Protein AF-A0AAW1QWI1-F1 (afdb_monomer)

pLDDT: mean 75.38, std 21.25, range [27.8, 97.81]

Foldseek 3Di:
DWKKKFWDPDDDPPDQDDPDDDDDHDPVRMDTADPLAAADFFDAFFIKMKIKQPQLFDKDFDWFAFPDPPRGLPFIFAQVLQCVVVVHQADDAQGFTGGPVRHGFKHWHDKLFPSAWGQPDAWFDLVNCCVVPNNVVSVPHRTPLVNVQVNLVVQVHHNDQPVVPGSDDHGTTTHQFHWDQDPVNPGIDRDGRDQGDDDPDPDSGITMIMMGGNGGTGDDDDDDDDDD

Structure (mmCIF, N/CA/C/O backbone):
data_AF-A0AAW1QWI1-F1
#
_entry.id   AF-A0AAW1QWI1-F1
#
loop_
_atom_site.group_PDB
_atom_site.id
_atom_site.type_symbol
_atom_site.label_atom_id
_atom_site.label_alt_id
_atom_site.label_comp_id
_atom_site.label_asym_id
_atom_site.label_entity_id
_atom_site.label_seq_id
_atom_site.pdbx_PDB_ins_code
_atom_site.Cartn_x
_atom_site.Cartn_y
_atom_site.Cartn_z
_atom_site.occupancy
_atom_site.B_iso_or_equiv
_atom_site.auth_seq_id
_atom_site.auth_comp_id
_atom_site.auth_asym_id
_atom_site.auth_atom_id
_atom_site.pdbx_PDB_model_num
ATOM 1 N N . MET A 1 1 ? -5.640 10.364 -17.180 1.00 42.00 1 MET A N 1
ATOM 2 C CA . MET A 1 1 ? -5.959 8.968 -16.802 1.00 42.00 1 MET A CA 1
ATOM 3 C C . MET A 1 1 ? -5.794 8.854 -15.294 1.00 42.00 1 MET A C 1
ATOM 5 O O . MET A 1 1 ? -4.959 9.587 -14.777 1.00 42.00 1 MET A O 1
ATOM 9 N N . GLY A 1 2 ? -6.574 8.035 -14.586 1.00 38.56 2 GLY A N 1
ATOM 10 C CA . GLY A 1 2 ? -6.465 7.917 -13.124 1.00 38.56 2 GLY A CA 1
ATOM 11 C C . GLY A 1 2 ? -7.299 6.788 -12.511 1.00 38.56 2 GLY A C 1
ATOM 12 O O . GLY A 1 2 ? -8.080 6.129 -13.201 1.00 38.56 2 GLY A O 1
ATOM 13 N N . ALA A 1 3 ? -7.137 6.575 -11.208 1.00 44.06 3 ALA A N 1
ATOM 14 C CA . ALA A 1 3 ? -7.985 5.691 -10.405 1.00 44.06 3 ALA A CA 1
ATOM 15 C C . ALA A 1 3 ? -9.039 6.515 -9.646 1.00 44.06 3 ALA A C 1
ATOM 17 O O . ALA A 1 3 ? -8.939 7.738 -9.563 1.00 44.06 3 ALA A O 1
ATOM 18 N N . SER A 1 4 ? -10.056 5.870 -9.080 1.00 34.78 4 SER A N 1
ATOM 19 C CA . SER A 1 4 ? -11.031 6.550 -8.222 1.00 34.78 4 SER A CA 1
ATOM 20 C C . SER A 1 4 ? -11.290 5.739 -6.958 1.00 34.78 4 SER A C 1
ATOM 22 O O . SER A 1 4 ? -11.480 4.527 -7.034 1.00 34.78 4 SER A O 1
ATOM 24 N N . MET A 1 5 ? -11.267 6.390 -5.799 1.00 38.97 5 MET A N 1
ATOM 25 C CA . MET A 1 5 ? -11.636 5.797 -4.514 1.00 38.97 5 MET A CA 1
ATOM 26 C C . MET A 1 5 ? -12.989 6.341 -4.076 1.00 38.97 5 MET A C 1
ATOM 28 O O . MET A 1 5 ? -13.263 7.518 -4.288 1.00 38.97 5 MET A O 1
ATOM 32 N N . ALA A 1 6 ? -13.818 5.525 -3.436 1.00 35.59 6 ALA A N 1
ATOM 33 C CA . ALA A 1 6 ? -15.088 5.989 -2.894 1.00 35.59 6 ALA A CA 1
ATOM 34 C C . ALA A 1 6 ? -15.423 5.338 -1.550 1.00 35.59 6 ALA A C 1
ATOM 36 O O . ALA A 1 6 ? -15.074 4.179 -1.302 1.00 35.59 6 ALA A O 1
ATOM 37 N N . PHE A 1 7 ? -16.090 6.105 -0.687 1.00 38.06 7 PHE A N 1
ATOM 38 C CA . PHE A 1 7 ? -16.312 5.766 0.718 1.00 38.06 7 PHE A CA 1
ATOM 39 C C . PHE A 1 7 ? -17.767 5.414 0.999 1.00 38.06 7 PHE A C 1
ATOM 41 O O . PHE A 1 7 ? -18.686 6.019 0.454 1.00 38.06 7 PHE A O 1
ATOM 48 N N . CYS A 1 8 ? -17.977 4.471 1.915 1.00 34.38 8 CYS A N 1
ATOM 49 C CA . CYS A 1 8 ? -19.272 4.276 2.553 1.00 34.38 8 CYS A CA 1
ATOM 50 C C . CYS A 1 8 ? -19.060 4.069 4.055 1.00 34.38 8 CYS A C 1
ATOM 52 O O . CYS A 1 8 ? -18.376 3.133 4.483 1.00 34.38 8 CYS A O 1
ATOM 54 N N . SER A 1 9 ? -19.642 4.957 4.860 1.00 36.38 9 SER A N 1
ATOM 55 C CA . SER A 1 9 ? -19.671 4.790 6.314 1.00 36.38 9 SER A CA 1
ATOM 56 C C . SER A 1 9 ? -20.848 3.897 6.712 1.00 36.38 9 SER A C 1
ATOM 58 O O . SER A 1 9 ? -21.943 4.025 6.170 1.00 36.38 9 SER A O 1
ATOM 60 N N . THR A 1 10 ? -20.616 3.021 7.692 1.00 38.22 10 THR A N 1
ATOM 61 C CA . THR A 1 10 ? -21.579 2.091 8.323 1.00 38.22 10 THR A CA 1
ATOM 62 C C . THR A 1 10 ? -21.979 0.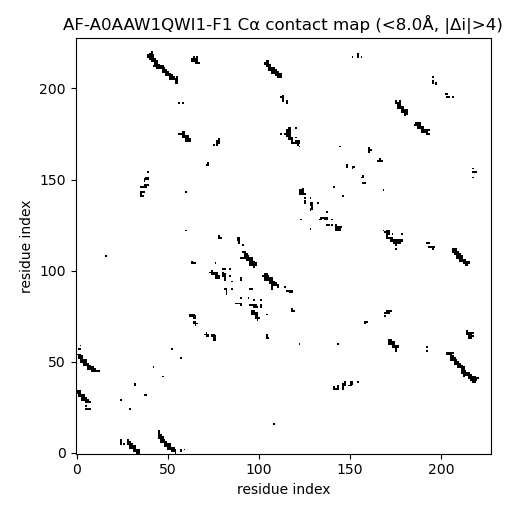817 7.552 1.00 38.22 10 THR A C 1
ATOM 64 O O . THR A 1 10 ? -22.957 0.781 6.816 1.00 38.22 10 THR A O 1
ATOM 67 N N . LEU A 1 11 ? -21.312 -0.296 7.886 1.00 36.28 11 LEU A N 1
ATOM 68 C CA . LEU A 1 11 ? -21.943 -1.617 8.042 1.00 36.28 11 LEU A CA 1
ATOM 69 C C . LEU A 1 11 ? -21.355 -2.304 9.297 1.00 36.28 11 LEU A C 1
ATOM 71 O O . LEU A 1 11 ? -20.140 -2.246 9.497 1.00 36.28 11 LEU A O 1
ATOM 75 N N . PRO A 1 12 ? -22.170 -2.924 10.174 1.00 31.06 12 PRO A N 1
ATOM 76 C CA . PRO A 1 12 ? -21.680 -3.535 11.410 1.00 31.06 12 PRO A CA 1
ATOM 77 C C . PRO A 1 12 ? -20.902 -4.837 11.158 1.00 31.06 12 PRO A C 1
ATOM 79 O O . PRO A 1 12 ? -21.289 -5.662 10.336 1.00 31.06 12 PRO A O 1
ATOM 82 N N . LEU A 1 13 ? -19.850 -5.059 11.953 1.00 38.41 13 LEU A N 1
ATOM 83 C CA . LEU A 1 13 ? -18.869 -6.160 11.859 1.00 38.41 13 LEU A CA 1
ATOM 84 C C . LEU A 1 13 ? -19.433 -7.581 12.137 1.00 38.41 13 LEU A C 1
ATOM 86 O O . LEU A 1 13 ? -18.674 -8.528 12.311 1.00 38.41 13 LEU A O 1
ATOM 90 N N . ALA A 1 14 ? -20.754 -7.736 12.265 1.00 31.14 14 ALA A N 1
ATOM 91 C CA . ALA A 1 14 ? -21.410 -8.899 12.871 1.00 31.14 14 ALA A CA 1
ATOM 92 C C . ALA A 1 14 ? -22.203 -9.765 11.871 1.00 31.14 14 ALA A C 1
ATOM 94 O O . ALA A 1 14 ? -23.267 -10.290 12.191 1.00 31.14 14 ALA A O 1
ATOM 95 N N . ALA A 1 15 ? -21.669 -9.941 10.665 1.00 32.06 15 ALA A N 1
ATOM 96 C CA . ALA A 1 15 ? -22.046 -11.015 9.753 1.00 32.06 15 ALA A CA 1
ATOM 97 C C . ALA A 1 15 ? -20.847 -11.348 8.859 1.00 32.06 15 ALA A C 1
ATOM 99 O O . ALA A 1 15 ? -20.065 -10.460 8.520 1.00 32.06 15 ALA A O 1
ATOM 100 N N . ARG A 1 16 ? -20.724 -12.608 8.415 1.00 37.00 16 ARG A N 1
ATOM 101 C CA . ARG A 1 16 ? -19.940 -12.882 7.200 1.00 37.00 16 ARG A CA 1
ATOM 102 C C . ARG A 1 16 ? -20.544 -12.017 6.086 1.00 37.00 16 ARG A C 1
ATOM 104 O O . ARG A 1 16 ? -21.766 -12.087 5.930 1.00 37.00 16 ARG A O 1
ATOM 111 N N . PRO A 1 17 ? -19.760 -11.220 5.341 1.00 39.06 17 PRO A N 1
ATOM 112 C CA . PRO A 1 17 ? -20.314 -10.426 4.257 1.00 39.06 17 PRO A CA 1
ATOM 113 C C . PRO A 1 17 ? -20.969 -11.384 3.259 1.00 39.06 17 PRO A C 1
ATOM 115 O O . PRO A 1 17 ? -20.319 -12.269 2.700 1.00 39.06 17 PRO A O 1
ATOM 118 N N . HIS A 1 18 ? -22.285 -11.255 3.087 1.00 35.75 18 HIS A N 1
ATOM 119 C CA . HIS A 1 18 ? -22.977 -11.937 2.003 1.00 35.75 18 HIS A CA 1
ATOM 120 C C . HIS A 1 18 ? -22.352 -11.476 0.684 1.00 35.75 18 HIS A C 1
ATOM 122 O O . HIS A 1 18 ? -22.098 -10.287 0.517 1.00 35.75 18 HIS A O 1
ATOM 128 N N . ALA A 1 19 ? -22.175 -12.396 -0.267 1.00 39.31 19 ALA A N 1
ATOM 129 C CA . ALA A 1 19 ? -21.707 -12.107 -1.626 1.00 39.31 19 ALA A CA 1
ATOM 130 C C . ALA A 1 19 ? -22.778 -11.377 -2.475 1.00 39.31 19 ALA A C 1
ATOM 132 O O . ALA A 1 19 ? -23.127 -11.797 -3.578 1.00 39.31 19 ALA A O 1
ATOM 133 N N . GLY A 1 20 ? -23.368 -10.318 -1.920 1.00 39.72 20 GLY A N 1
ATOM 134 C CA . GLY A 1 20 ? -24.342 -9.453 -2.565 1.00 39.72 20 GLY A CA 1
ATOM 135 C C . GLY A 1 20 ? -23.656 -8.184 -3.045 1.00 39.72 20 GLY A C 1
ATOM 136 O O . GLY A 1 20 ? -23.270 -7.368 -2.217 1.00 39.72 20 GLY A O 1
ATOM 137 N N . ARG A 1 21 ? -23.555 -8.032 -4.374 1.00 48.69 21 ARG A N 1
ATOM 138 C CA . ARG A 1 21 ? -22.975 -6.870 -5.071 1.00 48.69 21 ARG A CA 1
ATOM 139 C C . ARG A 1 21 ? -23.207 -5.554 -4.329 1.00 48.69 21 ARG A C 1
ATOM 141 O O . ARG A 1 21 ? -24.352 -5.105 -4.226 1.00 48.69 21 ARG A O 1
ATOM 148 N N . TRP A 1 22 ? -22.122 -4.889 -3.950 1.00 54.25 22 TRP A N 1
ATOM 149 C CA . TRP A 1 22 ? -22.182 -3.531 -3.420 1.00 54.25 22 TRP A CA 1
ATOM 150 C C . TRP A 1 22 ? -22.887 -2.559 -4.380 1.00 54.25 22 TRP A C 1
ATOM 152 O O . TRP A 1 22 ? -22.581 -2.499 -5.577 1.00 54.25 22 TRP A O 1
ATOM 162 N N . ALA A 1 23 ? -23.791 -1.735 -3.846 1.00 55.25 23 ALA A N 1
ATOM 163 C CA . ALA A 1 23 ? -24.290 -0.559 -4.553 1.00 55.25 23 ALA A CA 1
ATOM 164 C C . ALA A 1 23 ? -23.150 0.452 -4.790 1.00 55.25 23 ALA A C 1
ATOM 166 O O . ALA A 1 23 ? -22.248 0.587 -3.966 1.00 55.25 23 ALA A O 1
ATOM 167 N N . ALA A 1 24 ? -23.176 1.190 -5.902 1.00 53.50 24 ALA A N 1
ATOM 168 C CA . ALA A 1 24 ? -22.200 2.259 -6.099 1.00 53.50 24 ALA A CA 1
ATOM 169 C C . ALA A 1 24 ? -22.374 3.331 -4.997 1.00 53.50 24 ALA A C 1
ATOM 171 O O . ALA A 1 24 ? -23.504 3.788 -4.798 1.00 53.50 24 ALA A O 1
ATOM 172 N N . PRO A 1 25 ? -21.306 3.728 -4.278 1.00 54.59 25 PRO A N 1
ATOM 173 C CA . PRO A 1 25 ? -21.386 4.816 -3.307 1.00 54.59 25 PRO A CA 1
ATOM 174 C C . PRO A 1 25 ? -21.763 6.143 -3.992 1.00 54.59 25 PRO A C 1
ATOM 176 O O . PRO A 1 25 ? -21.555 6.292 -5.203 1.00 54.59 25 PRO A O 1
ATOM 179 N N . PRO A 1 26 ? -22.321 7.119 -3.253 1.00 55.53 26 PRO A N 1
ATOM 180 C CA . PRO A 1 26 ? -22.690 8.412 -3.815 1.00 55.53 26 PRO A CA 1
ATOM 181 C C . PRO A 1 26 ? -21.492 9.117 -4.463 1.00 55.53 26 PRO A C 1
ATOM 183 O O . PRO A 1 26 ? -20.383 9.117 -3.930 1.00 55.53 26 PRO A O 1
ATOM 186 N N . ALA A 1 27 ? -21.723 9.802 -5.586 1.00 55.59 27 ALA A N 1
ATOM 187 C CA . ALA A 1 27 ? -20.668 10.540 -6.287 1.00 55.59 27 ALA A CA 1
ATOM 188 C C . ALA A 1 27 ? -20.013 11.643 -5.424 1.00 55.59 27 ALA A C 1
ATOM 190 O O . ALA A 1 27 ? -18.871 12.015 -5.672 1.00 55.59 27 ALA A O 1
ATOM 191 N N . ALA A 1 28 ? -20.714 12.136 -4.395 1.00 54.38 28 ALA A N 1
ATOM 192 C CA . ALA A 1 28 ? -20.186 13.096 -3.423 1.00 54.38 28 ALA A CA 1
ATOM 193 C C . ALA A 1 28 ? -19.079 12.513 -2.519 1.00 54.38 28 ALA A C 1
ATOM 195 O O . ALA A 1 28 ? -18.226 13.262 -2.051 1.00 54.38 28 ALA A O 1
ATOM 196 N N . ASP A 1 29 ? -19.062 11.192 -2.322 1.00 73.19 29 ASP A N 1
ATOM 197 C CA . ASP A 1 29 ? -18.094 10.469 -1.488 1.00 73.19 29 ASP A CA 1
ATOM 198 C C . ASP A 1 29 ? -16.967 9.834 -2.329 1.00 73.19 29 ASP A C 1
ATOM 200 O O . ASP A 1 29 ? -16.299 8.897 -1.892 1.00 73.19 29 ASP A O 1
ATOM 204 N N . THR A 1 30 ? -16.774 10.315 -3.564 1.00 80.31 30 THR A N 1
ATOM 205 C CA . THR A 1 30 ? -15.833 9.768 -4.553 1.00 80.31 30 THR A CA 1
ATOM 206 C C . THR A 1 30 ? -14.673 10.735 -4.819 1.00 80.31 30 THR A C 1
ATOM 208 O O . THR A 1 30 ? -14.876 11.899 -5.156 1.00 80.31 30 THR A O 1
ATOM 211 N N . VAL A 1 31 ? -13.437 10.241 -4.713 1.00 84.44 31 VAL A N 1
ATOM 212 C CA . VAL A 1 31 ? -12.188 10.981 -4.936 1.00 84.44 31 VAL A CA 1
ATOM 213 C C . VAL A 1 31 ? -11.428 10.369 -6.110 1.00 84.44 31 VAL A C 1
ATOM 215 O O . VAL A 1 31 ? -10.955 9.235 -6.049 1.00 84.44 31 VAL A O 1
ATOM 218 N N . THR A 1 32 ? -11.264 11.138 -7.185 1.00 86.12 32 THR A N 1
ATOM 219 C CA . THR A 1 32 ? -10.418 10.755 -8.324 1.00 86.12 32 THR A CA 1
ATOM 220 C C . THR A 1 32 ? -8.951 11.041 -8.016 1.00 86.12 32 THR A C 1
ATOM 222 O O . THR A 1 32 ? -8.597 12.163 -7.662 1.00 86.12 32 THR A O 1
ATOM 225 N N . ILE A 1 33 ? -8.099 10.035 -8.196 1.00 85.31 33 ILE A N 1
ATOM 226 C CA . ILE A 1 33 ? -6.644 10.116 -8.058 1.00 85.31 33 ILE A CA 1
ATOM 227 C C . ILE A 1 33 ? -6.045 10.233 -9.469 1.00 85.31 33 ILE A C 1
ATOM 229 O O . ILE A 1 33 ? -6.183 9.293 -10.263 1.00 85.31 33 ILE A O 1
ATOM 233 N N . PRO A 1 34 ? -5.403 11.362 -9.826 1.00 83.75 34 PRO A N 1
ATOM 234 C CA . PRO A 1 34 ? -4.707 11.498 -11.101 1.00 83.75 34 PRO A CA 1
ATOM 235 C C . PRO A 1 34 ? -3.603 10.446 -11.263 1.00 83.75 34 PRO A C 1
ATOM 237 O O . PRO A 1 34 ? -2.949 10.063 -10.296 1.00 83.75 34 PRO A O 1
ATOM 240 N N . GLY A 1 35 ? -3.370 9.992 -12.494 1.00 81.81 35 GLY A N 1
ATOM 241 C CA . GLY A 1 35 ? -2.253 9.105 -12.813 1.00 81.81 35 GLY A CA 1
ATOM 242 C C . GLY A 1 35 ? -0.919 9.725 -12.393 1.00 81.81 35 GLY A C 1
ATOM 243 O O . GLY A 1 35 ? -0.725 10.932 -12.530 1.00 81.81 35 GLY A O 1
ATOM 244 N N . GLY A 1 36 ? -0.030 8.899 -11.841 1.00 82.62 36 GLY A N 1
ATOM 245 C CA . GLY A 1 36 ? 1.238 9.357 -11.272 1.00 82.62 36 GLY A CA 1
ATOM 246 C C . GLY A 1 36 ? 1.119 10.059 -9.914 1.00 82.62 36 GLY A C 1
ATOM 247 O O . GLY A 1 36 ? 2.136 10.533 -9.425 1.00 82.62 36 GLY A O 1
ATOM 248 N N . LYS A 1 37 ? -0.066 10.125 -9.283 1.00 88.31 37 LYS A N 1
ATOM 249 C CA . LYS A 1 37 ? -0.270 10.736 -7.954 1.00 88.31 37 LYS A CA 1
ATOM 250 C C . LYS A 1 37 ? -0.827 9.742 -6.932 1.00 88.31 37 LYS A C 1
ATOM 252 O O . LYS A 1 37 ? -1.441 8.741 -7.292 1.00 88.31 37 LYS A O 1
ATOM 257 N N . GLY A 1 38 ? -0.608 10.031 -5.649 1.00 87.81 38 GLY A N 1
ATOM 258 C CA . GLY A 1 38 ? -1.151 9.274 -4.516 1.00 87.81 38 GLY A CA 1
ATOM 259 C C . GLY A 1 38 ? -2.319 9.982 -3.829 1.00 87.81 38 GLY A C 1
ATOM 260 O O . GLY A 1 38 ? -2.535 11.179 -4.017 1.00 87.81 38 GLY A O 1
ATOM 261 N N . LYS A 1 39 ? -3.062 9.246 -2.997 1.00 90.50 39 LYS A N 1
ATOM 262 C CA . LYS A 1 39 ? -4.003 9.818 -2.025 1.00 90.50 39 LYS A CA 1
ATOM 263 C C . LYS A 1 39 ? -4.117 8.911 -0.805 1.00 90.50 39 LYS A C 1
ATOM 265 O O . LYS A 1 39 ? -4.084 7.692 -0.937 1.00 90.50 39 LYS A O 1
ATOM 270 N N . ALA A 1 40 ? -4.281 9.509 0.369 1.00 89.25 40 ALA A N 1
ATOM 271 C CA . ALA A 1 40 ? -4.441 8.809 1.636 1.00 89.25 40 ALA A CA 1
ATOM 272 C C . ALA A 1 40 ? -5.721 9.289 2.336 1.00 89.25 40 ALA A C 1
ATOM 274 O O . ALA A 1 40 ? -6.113 10.449 2.189 1.00 89.25 40 ALA A O 1
ATOM 275 N N . VAL A 1 41 ? -6.423 8.375 3.018 1.00 85.94 41 VAL A N 1
ATOM 276 C CA . VAL A 1 41 ? -7.852 8.543 3.349 1.00 85.94 41 VAL A CA 1
ATOM 277 C C . VAL A 1 41 ? -8.225 7.994 4.737 1.00 85.94 41 VAL A C 1
ATOM 279 O O . VAL A 1 41 ? -7.687 6.976 5.162 1.00 85.94 41 VAL A O 1
ATOM 282 N N . ARG A 1 42 ? -9.063 8.693 5.531 1.00 81.31 42 ARG A N 1
ATOM 283 C CA . ARG A 1 42 ? -9.367 8.277 6.927 1.00 81.31 42 ARG A CA 1
ATOM 284 C C . ARG A 1 42 ? -10.484 7.266 6.905 1.00 81.31 42 ARG A C 1
ATOM 286 O O . ARG A 1 42 ? -11.535 7.497 6.323 1.00 81.31 42 ARG A O 1
ATOM 293 N N . MET A 1 43 ? -10.230 6.178 7.604 1.00 81.81 43 MET A N 1
ATOM 294 C CA . MET A 1 43 ? -11.199 5.152 7.899 1.00 81.81 43 MET A CA 1
ATOM 295 C C . MET A 1 43 ? -11.269 5.035 9.420 1.00 81.81 43 MET A C 1
ATOM 297 O O . MET A 1 43 ? -10.360 5.450 10.146 1.00 81.81 43 MET A O 1
ATOM 301 N N . LYS A 1 44 ? -12.387 4.525 9.905 1.00 82.44 44 LYS A N 1
ATOM 302 C CA . LYS A 1 44 ? -12.549 3.967 11.239 1.00 82.44 44 LYS A CA 1
ATOM 303 C C . LYS A 1 44 ? -12.760 2.468 11.092 1.00 82.44 44 LYS A C 1
ATOM 305 O O . LYS A 1 44 ? -13.099 1.976 10.019 1.00 82.44 44 LYS A O 1
ATOM 310 N N . LYS A 1 45 ? -12.626 1.732 12.190 1.00 82.38 45 LYS A N 1
ATOM 311 C CA . LYS A 1 45 ? -13.047 0.330 12.246 1.00 82.38 45 LYS A CA 1
ATOM 312 C C . LYS A 1 45 ? -14.496 0.179 11.765 1.00 82.38 45 LYS A C 1
ATOM 314 O O . LYS A 1 45 ? -15.391 0.822 12.308 1.00 82.38 45 LYS A O 1
ATOM 319 N N . GLY A 1 46 ? -14.708 -0.668 10.761 1.0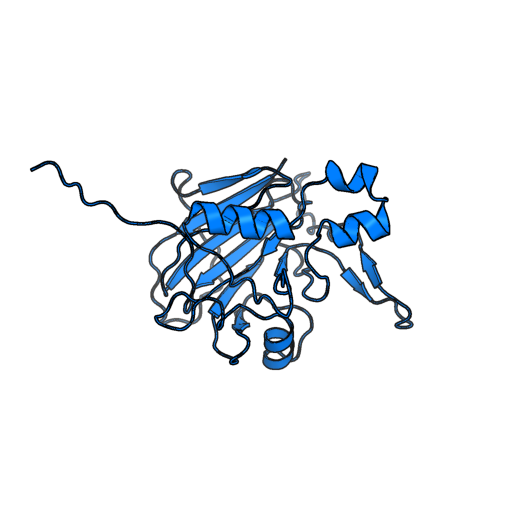0 81.88 46 GLY A N 1
ATOM 320 C CA . GLY A 1 46 ? -15.998 -0.888 10.104 1.00 81.88 46 GLY A CA 1
ATOM 321 C C . GLY A 1 46 ? -16.280 0.009 8.890 1.00 81.88 46 GLY A C 1
ATOM 322 O O . GLY A 1 46 ? -17.170 -0.333 8.111 1.00 81.88 46 GLY A O 1
ATOM 323 N N . ASP A 1 47 ? -15.527 1.097 8.677 1.00 85.69 47 ASP A N 1
ATOM 324 C CA . ASP A 1 47 ? -15.626 1.890 7.444 1.00 85.69 47 ASP A CA 1
ATOM 325 C C . ASP A 1 47 ? -15.091 1.105 6.247 1.00 85.69 47 ASP A C 1
ATOM 327 O O . ASP A 1 47 ? -14.271 0.189 6.374 1.00 85.69 47 ASP A O 1
ATOM 331 N N . THR A 1 48 ? -15.557 1.490 5.064 1.00 87.12 48 THR A N 1
ATOM 332 C CA . THR A 1 48 ? -15.337 0.742 3.829 1.00 87.12 48 THR A CA 1
ATOM 333 C C . THR A 1 48 ? -14.824 1.644 2.716 1.00 87.12 48 THR A C 1
ATOM 335 O O . THR A 1 48 ? -15.175 2.826 2.645 1.00 87.12 48 THR A O 1
ATOM 338 N N . ILE A 1 49 ? -13.964 1.085 1.867 1.00 87.75 49 ILE A N 1
ATOM 339 C CA . ILE A 1 49 ? -13.372 1.769 0.721 1.00 87.75 49 ILE A CA 1
ATOM 340 C C . ILE A 1 49 ? -13.471 0.888 -0.520 1.00 87.75 49 ILE A C 1
ATOM 342 O O . ILE A 1 49 ? -13.059 -0.272 -0.519 1.00 87.75 49 ILE A O 1
ATOM 346 N N . LYS A 1 50 ? -13.988 1.473 -1.597 1.00 88.50 50 LYS A N 1
ATOM 347 C CA . LYS A 1 50 ? -13.961 0.909 -2.944 1.00 88.50 50 LYS A CA 1
ATOM 348 C C . LYS A 1 50 ? -12.867 1.602 -3.747 1.00 88.50 50 LYS A C 1
ATOM 350 O O . LYS A 1 50 ? -12.860 2.829 -3.819 1.00 88.50 50 LYS A O 1
ATOM 355 N N . ILE A 1 51 ? -11.994 0.841 -4.400 1.00 88.56 51 ILE A N 1
ATOM 356 C CA . ILE A 1 51 ? -11.002 1.347 -5.357 1.00 88.56 51 ILE A CA 1
ATOM 357 C C . ILE A 1 51 ? -11.416 0.876 -6.753 1.00 88.56 51 ILE A C 1
ATOM 359 O O . ILE A 1 51 ? -11.514 -0.320 -7.012 1.00 88.56 51 ILE A O 1
ATOM 363 N N . THR A 1 52 ? -11.678 1.836 -7.636 1.00 85.81 52 THR A N 1
ATOM 364 C CA . THR A 1 52 ? -12.253 1.674 -8.979 1.00 85.81 52 THR A CA 1
ATOM 365 C C . THR A 1 52 ? -11.192 1.986 -10.035 1.00 85.81 52 THR A C 1
ATOM 367 O O . THR A 1 52 ? -10.717 3.122 -10.153 1.00 85.81 52 THR A O 1
ATOM 370 N N . ASN A 1 53 ? -10.834 0.996 -10.851 1.00 81.69 53 ASN A N 1
ATOM 371 C CA . ASN A 1 53 ? -9.919 1.148 -11.981 1.00 81.69 53 ASN A CA 1
ATOM 372 C C . ASN A 1 53 ? -10.665 1.706 -13.201 1.00 81.69 53 ASN A C 1
ATOM 374 O O . ASN A 1 53 ? -11.113 0.952 -14.065 1.00 81.69 53 ASN A O 1
ATOM 378 N N . THR A 1 54 ? -10.811 3.033 -13.266 1.00 74.31 54 THR A N 1
ATOM 379 C CA . THR A 1 54 ? -11.704 3.714 -14.230 1.00 74.31 54 THR A CA 1
ATOM 380 C C . THR A 1 54 ? -11.394 3.444 -15.711 1.00 74.31 54 THR A C 1
ATOM 382 O O . THR A 1 54 ? -12.285 3.557 -16.549 1.00 74.31 54 THR A O 1
ATOM 385 N N . HIS A 1 55 ? -10.154 3.061 -16.041 1.00 72.69 55 HIS A N 1
ATOM 386 C CA . HIS A 1 55 ? -9.711 2.752 -17.409 1.00 72.69 55 HIS A CA 1
ATOM 387 C C . HIS A 1 55 ? -9.338 1.267 -17.621 1.00 72.69 55 HIS A C 1
ATOM 389 O O . HIS A 1 55 ? -8.992 0.860 -18.732 1.00 72.69 55 HIS A O 1
ATOM 395 N N . GLY A 1 56 ? -9.391 0.443 -16.569 1.00 70.25 56 GLY A N 1
ATOM 396 C CA . GLY A 1 56 ? -9.156 -1.005 -16.616 1.00 70.25 56 GLY A CA 1
ATOM 397 C C . GLY A 1 56 ? -7.700 -1.468 -16.794 1.00 70.25 56 GLY A C 1
ATOM 398 O O . GLY A 1 56 ? -7.474 -2.679 -16.870 1.00 70.25 56 GLY A O 1
ATOM 399 N N . THR A 1 57 ? -6.724 -0.554 -16.862 1.00 75.94 57 THR A N 1
ATOM 400 C CA . THR A 1 57 ? -5.284 -0.854 -17.046 1.00 75.94 57 THR A CA 1
ATOM 401 C C . THR A 1 57 ? -4.359 -0.204 -16.021 1.00 75.94 57 THR A C 1
ATOM 403 O O . THR A 1 57 ? -3.158 -0.446 -16.070 1.00 75.94 57 THR A O 1
ATOM 406 N N . GLN A 1 58 ? -4.871 0.634 -15.117 1.00 80.19 58 GLN A N 1
ATOM 407 C CA . GLN A 1 58 ? -4.038 1.257 -14.088 1.00 80.19 58 GLN A CA 1
ATOM 408 C C . GLN A 1 58 ? -3.644 0.207 -13.040 1.00 80.19 58 GLN A C 1
ATOM 410 O O . GLN A 1 58 ? -4.503 -0.564 -12.619 1.00 80.19 58 GLN A O 1
ATOM 415 N N . VAL A 1 59 ? -2.386 0.194 -12.602 1.00 85.75 59 VAL A N 1
ATOM 416 C CA . VAL A 1 59 ? -1.967 -0.509 -11.375 1.00 85.75 59 VAL A CA 1
ATOM 417 C C . VAL A 1 59 ? -1.987 0.469 -10.203 1.00 85.75 59 VAL A C 1
ATOM 419 O O . VAL A 1 59 ? -1.778 1.668 -10.413 1.00 85.75 59 VAL A O 1
ATOM 422 N N . VAL A 1 60 ? -2.289 -0.004 -8.994 1.00 90.06 60 VAL A N 1
ATOM 423 C CA . VAL A 1 60 ? -2.348 0.845 -7.792 1.00 90.06 60 VAL A CA 1
ATOM 424 C C . VAL A 1 60 ? -1.647 0.160 -6.627 1.00 90.06 60 VAL A C 1
ATOM 426 O O . VAL A 1 60 ? -2.147 -0.828 -6.096 1.00 90.06 60 VAL A O 1
ATOM 429 N N . ASP A 1 61 ? -0.530 0.731 -6.196 1.00 93.94 61 ASP A N 1
ATOM 430 C CA . ASP A 1 61 ? 0.121 0.411 -4.932 1.00 93.94 61 ASP A CA 1
ATOM 431 C C . ASP A 1 61 ? -0.806 0.814 -3.768 1.00 93.94 61 ASP A C 1
ATOM 433 O O . ASP A 1 61 ? -1.187 1.981 -3.623 1.00 93.94 61 ASP A O 1
ATOM 437 N N . PHE A 1 62 ? -1.203 -0.154 -2.942 1.00 95.62 62 PHE A N 1
ATOM 438 C CA . PHE A 1 62 ? -2.108 0.052 -1.812 1.00 95.62 62 PHE A CA 1
ATOM 439 C C . PHE A 1 62 ? -1.428 -0.247 -0.472 1.00 95.62 62 PHE A C 1
ATOM 441 O O . PHE A 1 62 ? -0.735 -1.253 -0.314 1.00 95.62 62 PHE A O 1
ATOM 448 N N . TRP A 1 63 ? -1.689 0.607 0.521 1.00 95.25 63 TRP A N 1
ATOM 449 C CA . TRP A 1 63 ? -1.193 0.482 1.892 1.00 95.25 63 TRP A CA 1
ATOM 450 C C . TRP A 1 63 ? -2.296 0.758 2.913 1.00 95.25 63 TRP A C 1
ATOM 452 O O . TRP A 1 63 ? -3.196 1.563 2.672 1.00 95.25 63 TRP A O 1
ATOM 462 N N . ALA A 1 64 ? -2.164 0.158 4.095 1.00 94.06 64 ALA A N 1
ATOM 463 C CA . ALA A 1 64 ? -2.935 0.521 5.278 1.00 94.06 64 ALA A CA 1
ATOM 464 C C . ALA A 1 64 ? -2.010 0.640 6.499 1.00 94.06 64 ALA A C 1
ATOM 466 O O . ALA A 1 64 ? -1.048 -0.117 6.646 1.00 94.06 64 ALA A O 1
ATOM 467 N N . PHE A 1 65 ? -2.325 1.593 7.374 1.00 91.31 65 PHE A N 1
ATOM 468 C CA . PHE A 1 65 ? -1.570 1.924 8.582 1.00 91.31 65 PHE A CA 1
ATOM 469 C C . PHE A 1 65 ? -2.547 2.021 9.755 1.00 91.31 65 PHE A C 1
ATOM 471 O O . PHE A 1 65 ? -3.604 2.650 9.616 1.00 91.31 65 PHE A O 1
ATOM 478 N N . SER A 1 66 ? -2.205 1.426 10.899 1.00 89.06 66 SER A N 1
ATOM 479 C CA . SER A 1 66 ? -2.929 1.703 12.140 1.00 89.06 66 SER A CA 1
ATOM 480 C C . SER A 1 66 ? -2.597 3.111 12.638 1.00 89.06 66 SER A C 1
ATOM 482 O O . SER A 1 66 ? -1.474 3.600 12.489 1.00 89.06 66 SER A O 1
ATOM 484 N N . THR A 1 67 ? -3.579 3.754 13.266 1.00 82.69 67 THR A N 1
ATOM 485 C CA . THR A 1 67 ? -3.374 4.973 14.066 1.00 82.69 67 THR A CA 1
ATOM 486 C C . THR A 1 67 ? -3.958 4.818 15.465 1.00 82.69 67 THR A C 1
ATOM 488 O O . THR A 1 67 ? -4.348 5.814 16.080 1.00 82.69 67 THR A O 1
ATOM 491 N N . GLU A 1 68 ? -4.097 3.585 15.955 1.00 85.00 68 GLU A N 1
ATOM 492 C CA . GLU A 1 68 ? -4.330 3.389 17.382 1.00 85.00 68 GLU A CA 1
ATOM 493 C C . GLU A 1 68 ? -3.122 3.936 18.167 1.00 85.00 68 GLU A C 1
ATOM 495 O O . GLU A 1 68 ? -2.016 4.102 17.634 1.00 85.00 68 GLU A O 1
ATOM 500 N N . GLU A 1 69 ? -3.351 4.330 19.417 1.00 81.56 69 GLU A N 1
ATOM 501 C CA . GLU A 1 69 ? -2.350 5.048 20.205 1.00 81.56 69 GLU A CA 1
ATOM 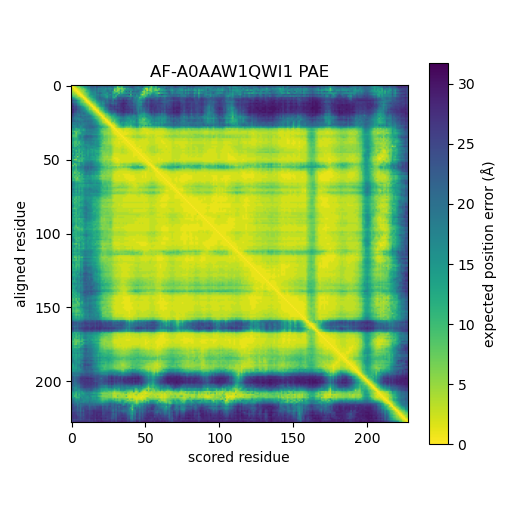502 C C . GLU A 1 69 ? -1.087 4.191 20.396 1.00 81.56 69 GLU A C 1
ATOM 504 O O . GLU A 1 69 ? -1.148 3.051 20.849 1.00 81.56 69 GLU A O 1
ATOM 509 N N . GLY A 1 70 ? 0.072 4.732 20.007 1.00 84.06 70 GLY A N 1
ATOM 510 C CA . GLY A 1 70 ? 1.349 4.011 20.034 1.00 84.06 70 GLY A CA 1
ATOM 511 C C . GLY A 1 70 ? 1.592 3.033 18.872 1.00 84.06 70 GLY A C 1
ATOM 512 O O . GLY A 1 70 ? 2.669 2.440 18.817 1.00 84.06 70 GLY A O 1
ATOM 513 N N . GLU A 1 71 ? 0.658 2.877 17.926 1.00 86.94 71 GLU A N 1
ATOM 514 C CA . GLU A 1 71 ? 0.798 1.947 16.792 1.00 86.94 71 GLU A CA 1
ATOM 515 C C . GLU A 1 71 ? 1.342 2.585 15.498 1.00 86.94 71 GLU A C 1
ATOM 517 O O . GLU A 1 71 ? 1.826 1.870 14.612 1.00 86.94 71 GLU A O 1
ATOM 522 N N . TRP A 1 72 ? 1.309 3.919 15.383 1.00 86.44 72 TRP A N 1
ATOM 523 C CA . TRP A 1 72 ? 1.761 4.641 14.185 1.00 86.44 72 TRP A CA 1
ATOM 524 C C . TRP A 1 72 ? 3.210 4.301 13.801 1.00 86.44 72 TRP A C 1
ATOM 526 O O . TRP A 1 72 ? 4.107 4.277 14.645 1.00 86.44 72 TRP A O 1
ATOM 536 N N . GLY A 1 73 ? 3.441 4.029 12.513 1.00 81.81 73 GLY A N 1
ATOM 537 C CA . GLY A 1 73 ? 4.750 3.635 11.978 1.00 81.81 73 GLY A CA 1
ATOM 538 C C . GLY A 1 73 ? 5.241 2.244 12.411 1.00 81.81 73 GLY A C 1
ATOM 539 O O . GLY A 1 73 ? 6.322 1.837 11.996 1.00 81.81 73 GLY A O 1
ATOM 540 N N . ARG A 1 74 ? 4.470 1.507 13.223 1.00 83.88 74 ARG A N 1
ATOM 541 C CA . ARG A 1 74 ? 4.815 0.167 13.733 1.00 83.88 74 ARG A CA 1
ATOM 542 C C . ARG A 1 74 ? 3.863 -0.897 13.194 1.00 83.88 74 ARG A C 1
ATOM 544 O O . ARG A 1 74 ? 4.299 -1.924 12.685 1.00 83.88 74 ARG A O 1
ATOM 551 N N . GLU A 1 75 ? 2.564 -0.629 13.264 1.00 89.69 75 GLU A N 1
ATOM 552 C CA . GLU A 1 75 ? 1.511 -1.521 12.776 1.00 89.69 75 GLU A CA 1
ATOM 553 C C . GLU A 1 75 ? 1.099 -1.112 11.362 1.00 89.69 75 GLU A C 1
ATOM 555 O O . GLU A 1 75 ? 0.132 -0.383 11.125 1.00 89.69 75 GLU A O 1
ATOM 560 N N . ILE A 1 76 ? 1.906 -1.570 10.409 1.00 91.69 76 ILE A N 1
ATOM 561 C CA . ILE A 1 76 ? 1.740 -1.325 8.978 1.00 91.69 76 ILE A CA 1
ATOM 562 C C . ILE A 1 76 ? 1.313 -2.628 8.309 1.00 91.69 76 ILE A C 1
ATOM 564 O O . ILE A 1 76 ? 1.851 -3.691 8.632 1.00 91.69 76 ILE A O 1
ATOM 568 N N . MET A 1 77 ? 0.371 -2.549 7.366 1.00 94.94 77 MET A N 1
ATOM 569 C CA . MET A 1 77 ? -0.007 -3.669 6.504 1.00 94.94 77 MET A CA 1
ATOM 570 C C . MET A 1 77 ? 1.235 -4.266 5.833 1.00 94.94 77 MET A C 1
ATOM 572 O O . MET A 1 77 ? 2.007 -3.562 5.188 1.00 94.94 77 MET A O 1
ATOM 576 N N . SER A 1 78 ? 1.428 -5.572 5.993 1.00 96.00 78 SER A N 1
ATOM 577 C CA . SER A 1 78 ? 2.639 -6.272 5.586 1.00 96.00 78 SER A CA 1
ATOM 578 C C . SER A 1 78 ? 2.295 -7.460 4.701 1.00 96.00 78 SER A C 1
ATOM 580 O O . SER A 1 78 ? 1.670 -8.436 5.128 1.00 96.00 78 SER A O 1
ATOM 582 N N . MET A 1 79 ? 2.726 -7.390 3.443 1.00 97.12 79 MET A N 1
ATOM 583 C CA . MET A 1 79 ? 2.436 -8.426 2.458 1.00 97.12 79 MET A CA 1
ATOM 584 C C . MET A 1 79 ? 3.096 -9.769 2.768 1.00 97.12 79 MET A C 1
ATOM 586 O O . MET A 1 79 ? 2.448 -10.796 2.611 1.00 97.12 79 MET A O 1
ATOM 590 N N . HIS A 1 80 ? 4.329 -9.802 3.281 1.00 96.38 80 HIS A N 1
ATOM 591 C CA . HIS A 1 80 ? 4.967 -11.076 3.639 1.00 96.38 80 HIS A CA 1
ATOM 592 C C . HIS A 1 80 ? 4.302 -11.747 4.856 1.00 96.38 80 HIS A C 1
ATOM 594 O O . HIS A 1 80 ? 4.103 -12.959 4.840 1.00 96.38 80 HIS A O 1
ATOM 600 N N . HIS A 1 81 ? 3.857 -10.977 5.857 1.00 97.56 81 HIS A N 1
ATOM 601 C CA . HIS A 1 81 ? 3.050 -11.514 6.962 1.00 97.56 81 HIS A CA 1
ATOM 602 C C . HIS A 1 81 ? 1.672 -11.986 6.482 1.00 97.56 81 HIS A C 1
ATOM 604 O O . HIS A 1 81 ? 1.217 -13.055 6.877 1.00 97.56 81 HIS A O 1
ATOM 610 N N . THR A 1 82 ? 1.044 -11.247 5.563 1.00 97.81 82 THR A N 1
ATOM 611 C CA . THR A 1 82 ? -0.228 -11.643 4.942 1.00 97.81 82 THR A CA 1
ATOM 612 C C . THR A 1 82 ? -0.088 -12.948 4.148 1.00 97.81 82 THR A C 1
ATOM 614 O O . THR A 1 82 ? -0.891 -13.857 4.340 1.00 97.81 82 THR A O 1
ATOM 617 N N . ARG A 1 83 ? 0.967 -13.107 3.333 1.00 97.69 83 ARG A N 1
ATOM 618 C CA . ARG A 1 83 ? 1.260 -14.374 2.636 1.00 97.69 83 ARG A CA 1
ATOM 619 C C . ARG A 1 83 ? 1.440 -15.538 3.609 1.00 97.69 83 ARG A C 1
ATOM 621 O O . ARG A 1 83 ? 0.884 -16.608 3.377 1.00 97.69 83 ARG A O 1
ATOM 628 N N . ASN A 1 84 ? 2.156 -15.321 4.715 1.00 97.06 84 ASN A N 1
ATOM 629 C CA . ASN A 1 84 ? 2.347 -16.337 5.752 1.00 97.06 84 ASN A CA 1
ATOM 630 C C . ASN A 1 84 ? 1.036 -16.690 6.476 1.00 97.06 84 ASN A C 1
ATOM 632 O O . ASN A 1 84 ? 0.800 -17.863 6.754 1.00 97.06 84 ASN A O 1
ATOM 636 N N . ALA A 1 85 ? 0.167 -15.714 6.750 1.00 96.62 85 ALA A N 1
ATOM 637 C CA . ALA A 1 85 ? -1.134 -15.949 7.377 1.00 96.62 85 ALA A CA 1
ATOM 638 C C . ALA A 1 85 ? -2.094 -16.740 6.470 1.00 96.62 85 ALA A C 1
ATOM 640 O O . ALA A 1 85 ? -2.800 -17.626 6.945 1.00 96.62 85 ALA A O 1
ATOM 641 N N . LEU A 1 86 ? -2.105 -16.432 5.169 1.00 96.56 86 LEU A N 1
ATOM 642 C CA . LEU A 1 86 ? -3.010 -17.036 4.183 1.00 96.56 86 LEU A CA 1
ATOM 643 C C . LEU A 1 86 ? -2.449 -18.305 3.517 1.00 96.56 86 LEU A C 1
ATOM 645 O O . LEU A 1 86 ? -3.189 -18.994 2.817 1.00 96.56 86 LEU A O 1
ATOM 649 N N . GLN A 1 87 ? -1.150 -18.586 3.684 1.00 96.94 87 GLN A N 1
ATOM 650 C CA . GLN A 1 87 ? -0.398 -19.612 2.943 1.00 96.94 87 GLN A CA 1
ATOM 651 C C . GLN A 1 87 ? -0.595 -19.497 1.414 1.00 96.94 87 GLN A C 1
ATOM 653 O O . GLN A 1 87 ? -0.737 -20.490 0.701 1.00 96.94 87 GLN A O 1
ATOM 658 N N . ARG A 1 88 ? -0.634 -18.258 0.901 1.00 94.12 88 ARG A N 1
ATOM 659 C CA . ARG A 1 88 ? -0.893 -17.946 -0.516 1.00 94.12 88 ARG A CA 1
ATOM 660 C C . ARG A 1 88 ? -0.143 -16.691 -0.949 1.00 94.12 88 ARG A C 1
ATOM 662 O O . ARG A 1 88 ? -0.001 -15.763 -0.160 1.00 94.12 88 ARG A O 1
ATOM 669 N N . MET A 1 89 ? 0.288 -16.633 -2.211 1.00 92.06 89 MET A N 1
ATOM 670 C CA . MET A 1 89 ? 1.030 -15.481 -2.747 1.00 92.06 89 MET A CA 1
ATOM 671 C C . MET A 1 89 ? 0.178 -14.213 -2.899 1.00 92.06 89 MET A C 1
ATOM 673 O O . MET A 1 89 ? 0.685 -13.116 -2.669 1.00 92.06 89 MET A O 1
ATOM 677 N N . THR A 1 90 ? -1.111 -14.360 -3.220 1.00 93.12 90 THR A N 1
ATOM 678 C CA . THR A 1 90 ? -2.037 -13.240 -3.445 1.00 93.12 90 THR A CA 1
ATOM 679 C C . THR A 1 90 ? -3.322 -13.429 -2.616 1.00 93.12 90 THR A C 1
ATOM 681 O O . THR A 1 90 ? -3.930 -14.509 -2.673 1.00 93.12 90 THR A O 1
ATOM 684 N N . PRO A 1 91 ? -3.749 -12.415 -1.835 1.00 95.25 91 PRO A N 1
ATOM 685 C CA . PRO A 1 91 ? -5.051 -12.389 -1.168 1.00 95.25 91 PRO A CA 1
ATOM 686 C C . PRO A 1 91 ? -6.222 -12.456 -2.156 1.00 95.25 91 PRO A C 1
ATOM 688 O O . PRO A 1 91 ? -6.126 -11.983 -3.285 1.00 95.25 91 PRO A O 1
ATOM 691 N N . GLN A 1 92 ? -7.345 -13.008 -1.715 1.00 93.62 92 GLN A N 1
ATOM 692 C CA . GLN A 1 92 ? -8.596 -13.115 -2.46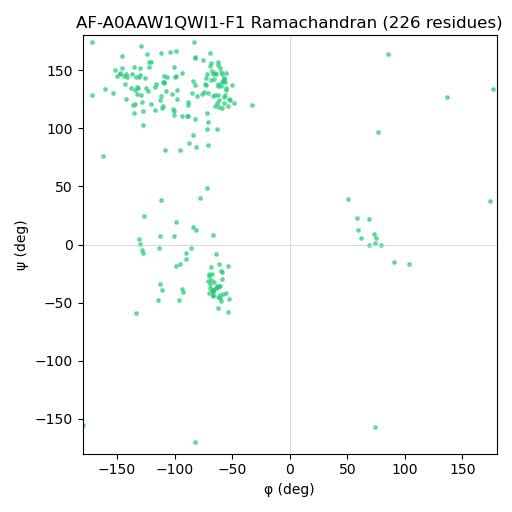4 1.00 93.62 92 GLN A CA 1
ATOM 693 C C . GLN A 1 92 ? -9.744 -12.465 -1.681 1.00 93.62 92 GLN A C 1
ATOM 695 O O . GLN A 1 92 ? -9.642 -12.226 -0.476 1.00 93.62 92 GLN A O 1
ATOM 700 N N . ALA A 1 93 ? -10.856 -12.182 -2.361 1.00 92.31 93 ALA A N 1
ATOM 701 C CA . ALA A 1 93 ? -12.071 -11.712 -1.705 1.00 92.31 93 ALA A CA 1
ATOM 702 C C . ALA A 1 93 ? -12.538 -12.724 -0.636 1.00 92.31 93 ALA A C 1
ATOM 704 O O . ALA A 1 93 ? -12.684 -13.915 -0.913 1.00 92.31 93 ALA A O 1
ATOM 705 N N . GLY A 1 94 ? -12.753 -12.238 0.586 1.00 91.19 94 GLY A N 1
ATOM 706 C CA . GLY A 1 94 ? -12.998 -13.019 1.798 1.00 91.19 94 GLY A CA 1
ATOM 707 C C . GLY A 1 94 ? -11.797 -13.117 2.751 1.00 91.19 94 GLY A C 1
ATOM 708 O O . GLY A 1 94 ? -12.003 -13.448 3.919 1.00 91.19 94 GLY A O 1
ATOM 709 N N . ASP A 1 95 ? -10.573 -12.815 2.302 1.00 95.69 95 ASP A N 1
ATOM 710 C CA . ASP A 1 95 ? -9.369 -12.877 3.140 1.00 95.69 95 ASP A CA 1
ATOM 711 C C . ASP A 1 95 ? -9.164 -11.621 4.008 1.00 95.69 95 ASP A C 1
ATOM 713 O O . ASP A 1 95 ? -9.657 -10.523 3.731 1.00 95.69 95 ASP A O 1
ATOM 717 N N . MET A 1 96 ? -8.339 -11.777 5.045 1.00 96.19 96 MET A N 1
ATOM 718 C CA . MET A 1 96 ? -7.820 -10.676 5.856 1.00 96.19 96 MET A CA 1
ATOM 719 C C . MET A 1 96 ? -6.403 -10.295 5.408 1.00 96.19 96 MET A C 1
ATOM 721 O O . MET A 1 96 ? -5.597 -11.156 5.056 1.00 96.19 96 MET A O 1
ATOM 725 N N . LEU A 1 97 ? -6.083 -9.004 5.475 1.00 96.94 97 LEU A N 1
ATOM 726 C CA . LEU A 1 97 ? -4.726 -8.469 5.352 1.00 96.94 97 LEU A CA 1
ATOM 727 C C . LEU A 1 97 ? -4.175 -8.185 6.755 1.00 96.94 97 LEU A C 1
ATOM 729 O O . LEU A 1 97 ? -4.919 -7.751 7.641 1.00 96.94 97 LEU A O 1
ATOM 733 N N . TYR A 1 98 ? -2.877 -8.409 6.954 1.00 96.25 98 TYR A N 1
ATOM 734 C CA . TYR A 1 98 ? -2.246 -8.443 8.277 1.00 96.25 98 TYR A CA 1
ATOM 735 C C . TYR A 1 98 ? -1.117 -7.421 8.427 1.00 96.25 98 TYR A C 1
ATOM 737 O O . TYR A 1 98 ? -0.464 -7.054 7.448 1.00 96.25 98 TYR A O 1
ATOM 745 N N . THR A 1 99 ? -0.864 -6.977 9.658 1.00 95.25 99 THR A N 1
ATOM 746 C CA . THR A 1 99 ? 0.313 -6.175 10.020 1.00 95.25 99 THR A CA 1
ATOM 747 C C . THR A 1 99 ? 1.549 -7.040 10.276 1.00 95.25 99 THR A C 1
ATOM 749 O O . THR A 1 99 ? 1.468 -8.269 10.325 1.00 95.25 99 THR A O 1
ATOM 752 N N . ALA A 1 100 ? 2.700 -6.397 10.499 1.00 90.25 100 ALA A N 1
ATOM 753 C CA . ALA A 1 100 ? 3.916 -7.072 10.959 1.00 90.25 100 ALA A CA 1
ATOM 754 C C . ALA A 1 100 ? 3.747 -7.815 12.304 1.00 90.25 100 ALA A C 1
ATOM 756 O O . ALA A 1 100 ? 4.356 -8.860 12.506 1.00 90.25 100 ALA A O 1
ATOM 757 N N . SER A 1 101 ? 2.869 -7.347 13.197 1.00 93.88 101 SER A N 1
ATOM 758 C CA . SER A 1 101 ? 2.529 -8.046 14.450 1.00 93.88 101 SER A CA 1
ATOM 759 C C . SER A 1 101 ? 1.444 -9.122 14.279 1.00 93.88 101 SER A C 1
ATOM 761 O O . SER A 1 101 ? 0.839 -9.541 15.265 1.00 93.88 101 SER A O 1
ATOM 763 N N . MET A 1 102 ? 1.143 -9.546 13.043 1.00 94.62 102 MET A N 1
ATOM 764 C CA . MET A 1 102 ? 0.078 -10.507 12.704 1.00 94.62 102 MET A CA 1
ATOM 765 C C . MET A 1 102 ? -1.338 -10.079 13.147 1.00 94.62 102 MET A C 1
ATOM 767 O O . MET A 1 102 ? -2.236 -10.914 13.273 1.00 94.62 102 MET A O 1
ATOM 771 N N . LYS A 1 103 ? -1.582 -8.774 13.340 1.00 93.75 103 LYS A N 1
ATOM 772 C CA . LYS A 1 103 ? -2.927 -8.232 13.604 1.00 93.75 103 LYS A CA 1
ATOM 773 C C . LYS A 1 103 ? -3.684 -8.045 12.281 1.00 93.75 103 LYS A C 1
ATOM 775 O O . LYS A 1 103 ? -3.089 -7.528 11.336 1.00 93.75 103 LYS A O 1
ATOM 780 N N . PRO A 1 104 ? -4.977 -8.402 12.172 1.00 94.56 104 PRO A N 1
ATOM 781 C CA . PRO A 1 104 ? -5.776 -8.052 10.998 1.00 94.56 104 PRO A CA 1
ATOM 782 C C . PRO A 1 104 ? -5.979 -6.531 10.908 1.00 94.56 104 PRO A C 1
ATOM 784 O O . PRO A 1 104 ? -6.446 -5.923 11.870 1.00 94.56 104 PRO A O 1
ATOM 787 N N . ILE A 1 105 ? -5.666 -5.927 9.758 1.00 93.94 105 ILE A N 1
ATOM 788 C CA . ILE A 1 105 ? -5.764 -4.470 9.534 1.00 93.94 105 ILE A CA 1
ATOM 789 C C . ILE A 1 105 ? -6.882 -4.089 8.555 1.00 93.94 105 ILE A C 1
ATOM 791 O O . ILE A 1 105 ? -7.616 -3.129 8.801 1.00 93.94 105 ILE A O 1
ATOM 795 N N . MET A 1 106 ? -7.068 -4.881 7.496 1.00 93.50 106 MET A N 1
ATOM 796 C CA . MET A 1 106 ? -8.119 -4.717 6.486 1.00 93.50 106 MET A CA 1
ATOM 797 C C . MET A 1 106 ? -8.736 -6.083 6.159 1.00 93.50 106 MET A C 1
ATOM 799 O O . MET A 1 106 ? -8.029 -7.087 6.141 1.00 93.50 106 MET A O 1
ATOM 803 N N . ALA A 1 107 ? -10.029 -6.123 5.853 1.00 94.38 107 ALA A N 1
ATOM 804 C CA . ALA A 1 107 ? -10.680 -7.253 5.192 1.00 94.38 107 ALA A CA 1
ATOM 805 C C . ALA A 1 107 ? -10.798 -6.957 3.691 1.00 94.38 107 ALA A C 1
ATOM 807 O O . ALA A 1 107 ? -11.231 -5.862 3.329 1.00 94.38 107 ALA A O 1
ATOM 808 N N . PHE A 1 108 ? -10.438 -7.907 2.828 1.00 95.12 108 PHE A N 1
ATOM 809 C CA . PHE A 1 108 ? -10.655 -7.826 1.381 1.00 95.12 108 PHE A CA 1
ATOM 810 C C . PHE A 1 108 ? -12.034 -8.414 1.075 1.00 95.12 108 PHE A C 1
ATOM 812 O O . PHE A 1 108 ? -12.256 -9.602 1.277 1.00 95.12 108 PHE A O 1
ATOM 819 N N . LEU A 1 109 ? -12.995 -7.585 0.665 1.00 90.44 109 LEU A N 1
ATOM 820 C CA . LEU A 1 109 ? -14.412 -7.962 0.616 1.00 90.44 109 LEU A CA 1
ATOM 821 C C . LEU A 1 109 ? -14.870 -8.444 -0.763 1.00 90.44 109 LEU A C 1
ATOM 823 O O . LEU A 1 109 ? -15.514 -9.484 -0.860 1.00 90.44 109 LEU A O 1
ATOM 827 N N . GLU A 1 110 ? -14.534 -7.706 -1.821 1.00 89.25 110 GLU A N 1
ATOM 828 C CA . GLU A 1 110 ? -14.914 -8.023 -3.203 1.00 89.25 110 GLU A CA 1
ATOM 829 C C . GLU A 1 110 ? -13.759 -7.693 -4.159 1.00 89.25 110 GLU A C 1
ATOM 831 O O . GLU A 1 110 ? -13.089 -6.675 -3.981 1.00 89.25 110 GLU A O 1
ATOM 836 N N . ASP A 1 111 ? -13.584 -8.503 -5.207 1.00 90.06 111 ASP A N 1
ATOM 837 C CA . ASP A 1 111 ? -12.842 -8.156 -6.428 1.00 90.06 111 ASP A CA 1
ATOM 838 C C . ASP A 1 111 ? -13.740 -8.459 -7.634 1.00 90.06 111 ASP A C 1
ATOM 840 O O . ASP A 1 111 ? -14.204 -9.589 -7.797 1.00 90.06 111 ASP A O 1
ATOM 844 N N . SER A 1 112 ? -14.015 -7.455 -8.470 1.00 85.00 112 SER A N 1
ATOM 845 C CA . SER A 1 112 ? -14.719 -7.641 -9.749 1.00 85.00 112 SER A CA 1
ATOM 846 C C . SER A 1 112 ? -13.775 -7.928 -10.925 1.00 85.00 112 SER A C 1
ATOM 848 O O . SER A 1 112 ? -14.235 -8.201 -12.037 1.00 85.00 112 SER A O 1
ATOM 850 N N . GLY A 1 113 ? -12.462 -7.834 -10.696 1.00 80.31 113 GLY A N 1
ATOM 851 C CA . GLY A 1 113 ? -11.412 -8.176 -11.642 1.00 80.31 113 GLY A CA 1
ATOM 852 C C . GLY A 1 113 ? -11.093 -9.679 -11.690 1.00 80.31 113 GLY A C 1
ATOM 853 O O . GLY A 1 113 ? -11.815 -10.507 -11.142 1.00 80.31 113 GLY A O 1
ATOM 854 N N . PRO A 1 114 ? -9.998 -10.057 -12.373 1.00 80.94 114 PRO A N 1
ATOM 855 C CA . PRO A 1 114 ? -9.602 -11.454 -12.552 1.00 80.94 114 PRO A CA 1
ATOM 856 C C . PRO A 1 114 ? -8.843 -12.063 -11.352 1.00 80.94 114 PRO A C 1
ATOM 858 O O . PRO A 1 114 ? -8.220 -13.106 -11.522 1.00 80.94 114 PRO A O 1
ATOM 861 N N . GLY A 1 115 ? -8.815 -11.427 -10.171 1.00 84.94 115 GLY A N 1
ATOM 862 C CA . GLY A 1 115 ? -8.043 -11.914 -9.016 1.00 84.94 115 GLY A CA 1
ATOM 863 C C . GLY A 1 115 ? -6.521 -11.748 -9.127 1.00 84.94 115 GLY A C 1
ATOM 864 O O . GLY A 1 115 ? -5.786 -12.291 -8.305 1.00 84.94 115 GLY A O 1
ATOM 865 N N . VAL A 1 116 ? -6.035 -11.020 -10.138 1.00 89.31 116 VAL A N 1
ATOM 866 C CA . VAL A 1 116 ? -4.600 -10.814 -10.395 1.00 89.31 116 VAL A CA 1
ATOM 867 C C . VAL A 1 116 ? -4.132 -9.532 -9.720 1.00 89.31 116 VAL A C 1
ATOM 869 O O . VAL A 1 116 ? -4.503 -8.440 -10.147 1.00 89.31 116 VAL A O 1
ATOM 872 N N . HIS A 1 117 ? -3.311 -9.694 -8.686 1.00 92.56 117 HIS A N 1
ATOM 873 C CA . HIS A 1 117 ? -2.653 -8.635 -7.922 1.00 92.56 117 HIS A CA 1
ATOM 874 C C . HIS A 1 117 ? -1.295 -9.164 -7.453 1.00 92.56 117 HIS A C 1
ATOM 876 O O . HIS A 1 117 ? -1.175 -10.355 -7.144 1.00 92.56 117 HIS A O 1
ATOM 882 N N . ASP A 1 118 ? -0.298 -8.293 -7.349 1.00 93.94 118 ASP A N 1
ATOM 883 C CA . ASP A 1 118 ? 1.023 -8.654 -6.835 1.00 93.94 118 ASP A CA 1
ATOM 884 C C . ASP A 1 118 ? 1.203 -8.234 -5.363 1.00 93.94 118 ASP A C 1
ATOM 886 O O . ASP A 1 118 ? 0.571 -7.305 -4.862 1.00 93.94 118 ASP A O 1
ATOM 890 N N . THR A 1 119 ? 2.066 -8.954 -4.649 1.00 95.81 119 THR A N 1
ATOM 891 C CA . THR A 1 119 ? 2.449 -8.672 -3.259 1.00 95.81 119 THR A CA 1
ATOM 892 C C . THR A 1 119 ? 3.974 -8.686 -3.055 1.00 95.81 119 THR A C 1
ATOM 894 O O . THR A 1 119 ? 4.455 -8.635 -1.916 1.00 95.81 119 THR A O 1
ATOM 897 N N . THR A 1 120 ? 4.749 -8.838 -4.133 1.00 92.56 120 THR A N 1
ATOM 898 C CA . THR A 1 120 ? 6.181 -9.174 -4.112 1.00 92.56 120 THR A CA 1
ATOM 899 C C . THR A 1 120 ? 7.079 -8.046 -4.605 1.00 92.56 120 THR A C 1
ATOM 901 O O . THR A 1 120 ? 8.167 -7.876 -4.052 1.00 92.56 120 THR A O 1
ATOM 904 N N . ALA A 1 121 ? 6.630 -7.249 -5.575 1.00 90.25 121 ALA A N 1
ATOM 905 C CA . ALA A 1 121 ? 7.364 -6.097 -6.069 1.00 90.25 121 ALA A CA 1
ATOM 906 C C . ALA A 1 121 ? 7.328 -4.943 -5.055 1.00 90.25 121 ALA A C 1
ATOM 908 O O . ALA A 1 121 ? 6.295 -4.630 -4.455 1.00 90.25 121 ALA A O 1
ATOM 909 N N . ALA A 1 122 ? 8.473 -4.284 -4.877 1.00 91.06 122 ALA A N 1
ATOM 910 C CA . ALA A 1 122 ? 8.539 -3.021 -4.155 1.00 91.06 122 ALA A CA 1
ATOM 911 C C . ALA A 1 122 ? 7.847 -1.906 -4.955 1.00 91.06 122 ALA A C 1
ATOM 913 O O . ALA A 1 122 ? 7.819 -1.944 -6.186 1.00 91.06 122 ALA A O 1
ATOM 914 N N . ALA A 1 123 ? 7.354 -0.885 -4.253 1.00 90.38 123 ALA A N 1
ATOM 915 C CA . ALA A 1 123 ? 6.872 0.335 -4.889 1.00 90.38 123 ALA A CA 1
ATOM 916 C C . ALA A 1 123 ? 7.975 0.978 -5.741 1.00 90.38 123 ALA A C 1
ATOM 918 O O . ALA A 1 123 ? 9.151 0.982 -5.357 1.00 90.38 123 ALA A O 1
ATOM 919 N N . CYS A 1 124 ? 7.605 1.559 -6.885 1.00 89.44 124 CYS A N 1
ATOM 920 C CA . CYS A 1 124 ? 8.576 2.293 -7.685 1.00 89.44 124 CYS A CA 1
ATOM 921 C C . CYS A 1 124 ? 9.066 3.542 -6.935 1.00 89.44 124 CYS A C 1
ATOM 923 O O . CYS A 1 124 ? 8.313 4.214 -6.222 1.00 89.44 124 CYS A O 1
ATOM 925 N N . SER A 1 125 ? 10.353 3.843 -7.097 1.00 88.44 125 SER A N 1
ATOM 926 C CA . SER A 1 125 ? 11.085 4.873 -6.359 1.00 88.44 125 SER A CA 1
ATOM 927 C C . SER A 1 125 ? 12.129 5.529 -7.262 1.00 88.44 125 SER A C 1
ATOM 929 O O . SER A 1 125 ? 12.513 4.953 -8.280 1.00 88.44 125 SER A O 1
ATOM 931 N N . TYR A 1 126 ? 12.633 6.706 -6.875 1.00 87.06 126 TYR A N 1
ATOM 932 C CA . TYR A 1 126 ? 13.724 7.371 -7.601 1.00 87.06 126 TYR A CA 1
ATOM 933 C C . TYR A 1 126 ? 14.930 6.439 -7.794 1.00 87.06 126 TYR A C 1
ATOM 935 O O . TYR A 1 126 ? 15.404 6.277 -8.911 1.00 87.06 126 TYR A O 1
ATOM 943 N N . GLY A 1 127 ? 15.363 5.740 -6.736 1.00 88.75 127 GLY A N 1
ATOM 944 C CA . GLY A 1 127 ? 16.480 4.792 -6.815 1.00 88.75 127 GLY A CA 1
ATOM 945 C C . GLY A 1 127 ? 16.240 3.637 -7.795 1.00 88.75 127 GLY A C 1
ATOM 946 O O . GLY A 1 127 ? 17.166 3.239 -8.497 1.00 88.75 127 GLY A O 1
ATOM 947 N N . LEU A 1 128 ? 15.002 3.137 -7.905 1.00 86.88 128 LEU A N 1
ATOM 948 C CA . LEU A 1 128 ? 14.657 2.127 -8.911 1.00 86.88 128 LEU A CA 1
ATOM 949 C C . LEU A 1 128 ? 14.752 2.696 -10.335 1.00 86.88 128 LEU A C 1
ATOM 951 O O . LEU A 1 128 ? 15.318 2.045 -11.210 1.00 86.88 128 LEU A O 1
ATOM 955 N N . TYR A 1 129 ? 14.250 3.911 -10.565 1.00 89.19 129 TYR A N 1
ATOM 956 C CA . TYR A 1 129 ? 14.334 4.548 -11.880 1.00 89.19 129 TYR A CA 1
ATOM 957 C C . TYR A 1 129 ? 15.774 4.903 -12.268 1.00 89.19 129 TYR A C 1
ATOM 959 O O . TYR A 1 129 ? 16.158 4.642 -13.403 1.00 89.19 129 TYR A O 1
ATOM 967 N N . VAL A 1 130 ? 16.615 5.375 -11.341 1.00 92.44 130 VAL A N 1
ATOM 968 C CA . VAL A 1 130 ? 18.053 5.593 -11.602 1.00 92.44 130 VAL A CA 1
ATOM 969 C C . VAL A 1 130 ? 18.716 4.308 -12.119 1.00 92.44 130 VAL A C 1
ATOM 971 O O . VAL A 1 130 ? 19.483 4.361 -13.078 1.00 92.44 130 VAL A O 1
ATOM 974 N N . LEU A 1 131 ? 18.384 3.148 -11.538 1.00 91.19 131 LEU A N 1
ATOM 975 C CA . LEU A 1 131 ? 18.902 1.843 -11.973 1.00 91.19 131 LEU A CA 1
ATOM 976 C C . LEU A 1 131 ? 18.340 1.369 -13.327 1.00 91.19 131 LEU A C 1
ATOM 978 O O . LEU A 1 131 ? 19.030 0.645 -14.040 1.00 91.19 131 LEU A O 1
ATOM 982 N N . GLN A 1 132 ? 17.098 1.727 -13.668 1.00 88.44 132 GLN A N 1
ATOM 983 C CA . GLN A 1 132 ? 16.401 1.228 -14.863 1.00 88.44 132 GLN A CA 1
ATOM 984 C C . GLN A 1 132 ? 16.547 2.124 -16.100 1.00 88.44 132 GLN A C 1
ATOM 986 O O . GLN A 1 132 ? 16.635 1.609 -17.213 1.00 88.44 132 GLN A O 1
ATOM 991 N N . ILE A 1 133 ? 16.530 3.447 -15.918 1.00 89.75 133 ILE A N 1
ATOM 992 C CA . ILE A 1 133 ? 16.469 4.452 -16.996 1.00 89.75 133 ILE A CA 1
ATOM 993 C C . ILE A 1 133 ? 17.536 5.555 -16.876 1.00 89.75 133 ILE A C 1
ATOM 995 O O . ILE A 1 133 ? 17.608 6.425 -17.740 1.00 89.75 133 ILE A O 1
ATOM 999 N N . GLY A 1 134 ? 18.396 5.501 -15.854 1.00 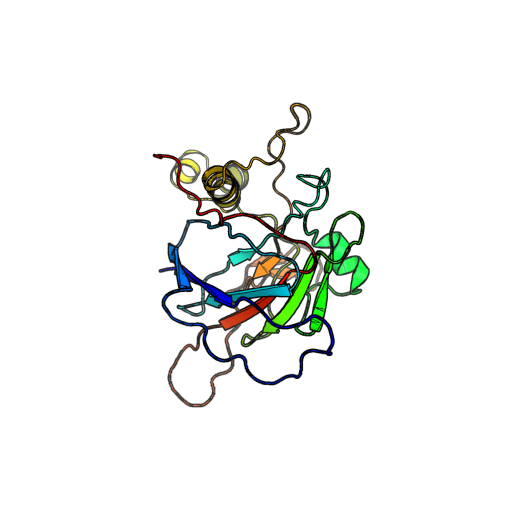93.19 134 GLY A N 1
ATOM 1000 C CA . GLY A 1 134 ? 19.449 6.491 -15.617 1.00 93.19 134 GLY A CA 1
ATOM 1001 C C . GLY A 1 134 ? 18.975 7.713 -14.827 1.00 93.19 134 GLY A C 1
ATOM 1002 O O . GLY A 1 134 ? 17.782 7.964 -14.669 1.00 93.19 134 GLY A O 1
ATOM 1003 N N . GLU A 1 135 ? 19.934 8.472 -14.292 1.00 93.19 135 GLU A N 1
ATOM 1004 C CA . GLU A 1 135 ? 19.656 9.536 -13.319 1.00 93.19 135 GLU A CA 1
ATOM 1005 C C . GLU A 1 135 ? 18.864 10.716 -13.900 1.00 93.19 135 GLU A C 1
ATOM 1007 O O . GLU A 1 135 ? 17.890 11.152 -13.293 1.00 93.19 135 GLU A O 1
ATOM 1012 N N . GLU A 1 136 ? 19.232 11.189 -15.091 1.00 92.69 136 GLU A N 1
ATOM 1013 C CA . GLU A 1 136 ? 18.584 12.328 -15.757 1.00 92.69 136 GLU A CA 1
ATOM 1014 C C . GLU A 1 136 ? 17.089 12.062 -16.013 1.00 92.69 136 GLU A C 1
ATOM 1016 O O . GLU A 1 136 ? 16.236 12.845 -15.604 1.00 92.69 136 GLU A O 1
ATOM 1021 N N . ALA A 1 137 ? 16.753 10.898 -16.579 1.00 88.62 137 ALA A N 1
ATOM 1022 C CA . ALA A 1 137 ? 15.366 10.506 -16.831 1.00 88.62 137 ALA A CA 1
ATOM 1023 C C . ALA A 1 137 ? 14.578 10.182 -15.543 1.00 88.62 137 ALA A C 1
ATOM 1025 O O . ALA A 1 137 ? 13.357 10.336 -15.508 1.00 88.62 137 ALA A O 1
ATOM 1026 N N . ALA A 1 138 ? 15.254 9.753 -14.471 1.00 85.06 138 ALA A N 1
ATOM 1027 C CA . ALA A 1 138 ? 14.614 9.470 -13.186 1.00 85.06 138 ALA A CA 1
ATOM 1028 C C . ALA A 1 138 ? 14.120 10.736 -12.461 1.00 85.06 138 ALA A C 1
ATOM 1030 O O . ALA A 1 138 ? 13.177 10.645 -11.673 1.00 85.06 138 ALA A O 1
ATOM 1031 N N . GLN A 1 139 ? 14.718 11.908 -12.717 1.00 85.88 139 GLN A N 1
ATOM 1032 C CA . GLN A 1 139 ? 14.324 13.174 -12.080 1.00 85.88 139 GLN A CA 1
ATOM 1033 C C . GLN A 1 139 ? 12.936 13.662 -12.518 1.00 85.88 139 GLN A C 1
ATOM 1035 O O . GLN A 1 139 ? 12.223 14.271 -11.721 1.00 85.88 139 GLN A O 1
ATOM 1040 N N . GLU A 1 140 ? 12.525 13.361 -13.751 1.00 85.12 140 GLU A N 1
ATOM 1041 C CA . GLU A 1 140 ? 11.214 13.753 -14.289 1.00 85.12 140 GLU A CA 1
ATOM 1042 C C . GLU A 1 140 ? 10.091 12.753 -13.944 1.00 85.12 140 GLU A C 1
ATOM 1044 O O . GLU A 1 140 ? 8.926 12.982 -14.280 1.00 85.12 140 GLU A O 1
ATOM 1049 N N . HIS A 1 141 ? 10.408 11.641 -13.267 1.00 80.19 141 HIS A N 1
ATOM 1050 C CA . HIS A 1 141 ? 9.480 10.526 -13.092 1.00 80.19 141 HIS A CA 1
ATOM 1051 C C . HIS A 1 141 ? 8.803 10.497 -11.709 1.00 80.19 141 HIS A C 1
ATOM 1053 O O . HIS A 1 141 ? 9.427 10.245 -10.676 1.00 80.19 141 HIS A O 1
ATOM 1059 N N . ASP A 1 142 ? 7.473 10.647 -11.691 1.00 85.56 142 ASP A N 1
ATOM 1060 C CA . ASP A 1 142 ? 6.653 10.386 -10.500 1.00 85.56 142 ASP A CA 1
ATOM 1061 C C . ASP A 1 142 ? 6.838 8.936 -10.004 1.00 85.56 142 ASP A C 1
ATOM 1063 O O . ASP A 1 142 ? 6.895 7.988 -10.795 1.00 85.56 142 ASP A O 1
ATOM 1067 N N . SER A 1 143 ? 6.893 8.743 -8.682 1.00 86.75 143 SER A N 1
ATOM 1068 C CA . SER A 1 143 ? 7.128 7.434 -8.059 1.00 86.75 143 SER A CA 1
ATOM 1069 C C . SER A 1 143 ? 6.114 7.121 -6.956 1.00 86.75 143 SER A C 1
ATOM 1071 O O . SER A 1 143 ? 5.685 8.011 -6.218 1.00 86.75 143 SER A O 1
ATOM 1073 N N . CYS A 1 144 ? 5.721 5.851 -6.829 1.00 88.81 144 CYS A N 1
ATOM 1074 C CA . CYS A 1 144 ? 4.773 5.388 -5.815 1.00 88.81 144 CYS A CA 1
ATOM 1075 C C . CYS A 1 144 ? 5.293 5.629 -4.389 1.00 88.81 144 CYS A C 1
ATOM 1077 O O . CYS A 1 144 ? 4.517 6.042 -3.528 1.00 88.81 144 CYS A O 1
ATOM 1079 N N . THR A 1 145 ? 6.606 5.503 -4.166 1.00 89.88 145 THR A N 1
ATOM 1080 C CA . THR A 1 145 ? 7.280 5.948 -2.936 1.00 89.88 145 THR A CA 1
ATOM 1081 C C . THR A 1 145 ? 6.986 7.421 -2.626 1.00 89.88 145 THR A C 1
ATOM 1083 O O . THR A 1 145 ? 6.418 7.714 -1.575 1.00 89.88 145 THR A O 1
ATOM 1086 N N . ASN A 1 146 ? 7.300 8.359 -3.530 1.00 87.88 146 ASN A N 1
ATOM 1087 C CA . ASN A 1 146 ? 7.067 9.789 -3.271 1.00 87.88 146 ASN A CA 1
ATOM 1088 C C . ASN A 1 146 ? 5.572 10.095 -3.101 1.00 87.88 146 ASN A C 1
ATOM 1090 O O . ASN A 1 146 ? 5.188 10.901 -2.256 1.00 87.88 146 ASN A O 1
ATOM 1094 N N . ASN A 1 147 ? 4.718 9.418 -3.867 1.00 89.12 147 ASN A N 1
ATOM 1095 C CA . ASN A 1 147 ? 3.267 9.546 -3.782 1.00 89.12 147 ASN A CA 1
ATOM 1096 C C . ASN A 1 147 ? 2.700 9.110 -2.428 1.00 89.12 147 ASN A C 1
ATOM 1098 O O . ASN A 1 147 ? 1.785 9.768 -1.933 1.00 89.12 147 ASN A O 1
ATOM 1102 N N . LEU A 1 148 ? 3.249 8.058 -1.811 1.00 91.06 148 LEU A N 1
ATOM 1103 C CA . LEU A 1 148 ? 2.901 7.666 -0.447 1.00 91.06 148 LEU A CA 1
ATOM 1104 C C . LEU A 1 148 ? 3.273 8.773 0.547 1.00 91.06 148 LEU A C 1
ATOM 1106 O O . LEU A 1 148 ? 2.404 9.242 1.279 1.00 91.06 148 LEU A O 1
ATOM 1110 N N . TYR A 1 149 ? 4.533 9.223 0.558 1.00 88.69 149 TYR A N 1
ATOM 1111 C CA . TYR A 1 149 ? 4.991 10.249 1.504 1.00 88.69 149 TYR A CA 1
ATOM 1112 C C . TYR A 1 149 ? 4.226 11.572 1.344 1.00 88.69 149 TYR A C 1
ATOM 1114 O O . TYR A 1 149 ? 3.765 12.125 2.340 1.00 88.69 149 TYR A O 1
ATOM 1122 N N . ASN A 1 150 ? 3.999 12.032 0.110 1.00 87.38 150 ASN A N 1
ATOM 1123 C CA . ASN A 1 150 ? 3.207 13.232 -0.173 1.00 87.38 150 ASN A CA 1
ATOM 1124 C C . ASN A 1 150 ? 1.762 13.093 0.332 1.00 87.38 150 ASN A C 1
ATOM 1126 O O . ASN A 1 150 ? 1.251 13.986 1.007 1.00 87.38 150 ASN A O 1
ATOM 1130 N N . ALA A 1 151 ? 1.111 11.957 0.063 1.00 88.88 151 ALA A N 1
ATOM 1131 C CA . ALA A 1 151 ? -0.258 11.711 0.503 1.00 88.88 151 ALA A CA 1
ATOM 1132 C C . ALA A 1 151 ? -0.389 11.607 2.035 1.00 88.88 151 ALA A C 1
ATOM 1134 O O . ALA A 1 151 ? -1.413 12.006 2.585 1.00 88.88 151 ALA A O 1
ATOM 1135 N N . LEU A 1 152 ? 0.633 11.106 2.738 1.00 88.12 152 LEU A N 1
ATOM 1136 C CA . LEU A 1 152 ? 0.690 11.147 4.203 1.00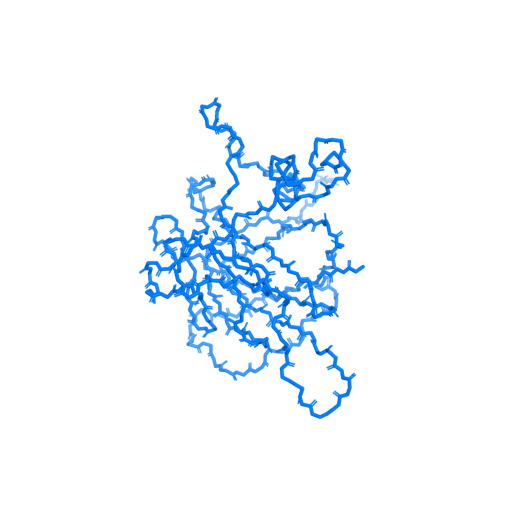 88.12 152 LEU A CA 1
ATOM 1137 C C . LEU A 1 152 ? 0.914 12.579 4.722 1.00 88.12 152 LEU A C 1
ATOM 1139 O O . LEU A 1 152 ? 0.231 13.006 5.657 1.00 88.12 152 LEU A O 1
ATOM 1143 N N . ALA A 1 153 ? 1.796 13.348 4.079 1.00 86.69 153 ALA A N 1
ATOM 1144 C CA . ALA A 1 153 ? 2.101 14.726 4.458 1.00 86.69 153 ALA A CA 1
ATOM 1145 C C . ALA A 1 153 ? 0.882 15.663 4.337 1.00 86.69 153 ALA A C 1
ATOM 1147 O O . ALA A 1 153 ? 0.673 16.496 5.219 1.00 86.69 153 ALA A O 1
ATOM 1148 N N . GLU A 1 154 ? 0.011 15.465 3.335 1.00 85.62 154 GLU A N 1
ATOM 1149 C CA . GLU A 1 154 ? -1.294 16.154 3.214 1.00 85.62 154 GLU A CA 1
ATOM 1150 C C . GLU A 1 154 ? -2.185 16.027 4.467 1.00 85.62 154 GLU A C 1
ATOM 1152 O O . GLU A 1 154 ? -3.138 16.786 4.647 1.00 85.62 154 GLU A O 1
ATOM 1157 N N . LEU A 1 155 ? -1.897 15.051 5.329 1.00 83.00 155 LEU A N 1
ATOM 1158 C CA . LEU A 1 155 ? -2.694 14.676 6.493 1.00 83.00 155 LEU A CA 1
ATOM 1159 C C . LEU A 1 155 ? -1.973 14.972 7.815 1.00 83.00 155 LEU A C 1
ATOM 1161 O O . LEU A 1 155 ? -2.456 14.568 8.876 1.00 83.00 155 LEU A O 1
ATOM 1165 N N . GLY A 1 156 ? -0.825 15.658 7.748 1.00 85.56 156 GLY A N 1
ATOM 1166 C CA . GLY A 1 156 ? 0.054 15.915 8.888 1.00 85.56 156 GLY A CA 1
ATOM 1167 C C . GLY A 1 156 ? 0.745 14.655 9.417 1.00 85.56 156 GLY A C 1
ATOM 1168 O O . GLY A 1 156 ? 1.120 14.616 10.587 1.00 85.56 156 GLY A O 1
ATOM 1169 N N . LEU A 1 157 ? 0.868 13.613 8.589 1.00 85.44 157 LEU A N 1
ATOM 1170 C CA . LEU A 1 157 ? 1.460 12.330 8.952 1.00 85.44 157 LEU A CA 1
ATOM 1171 C C . LEU A 1 157 ? 2.805 12.144 8.245 1.00 85.44 157 LEU A C 1
ATOM 1173 O O . LEU A 1 157 ? 2.946 12.432 7.060 1.00 85.44 157 LEU A O 1
ATOM 1177 N N . ALA A 1 158 ? 3.776 11.594 8.965 1.00 85.75 158 ALA A N 1
ATOM 1178 C CA . ALA A 1 158 ? 5.055 11.161 8.419 1.00 85.75 158 ALA A CA 1
ATOM 1179 C C . ALA A 1 158 ? 5.364 9.759 8.948 1.00 85.75 158 ALA A C 1
ATOM 1181 O O . ALA A 1 158 ? 5.187 9.490 10.141 1.00 85.75 158 ALA A O 1
ATOM 1182 N N . LEU A 1 159 ? 5.821 8.859 8.076 1.00 80.25 159 LEU A N 1
ATOM 1183 C CA . LEU A 1 159 ? 6.509 7.655 8.541 1.00 80.25 159 LEU A CA 1
ATOM 1184 C C . LEU A 1 159 ? 7.843 8.096 9.141 1.00 80.25 159 LEU A C 1
ATOM 1186 O O . LEU A 1 159 ? 8.462 9.026 8.630 1.00 80.25 159 LEU A O 1
ATOM 1190 N N . ALA A 1 160 ? 8.260 7.462 10.235 1.00 67.00 160 ALA A N 1
ATOM 1191 C CA . ALA A 1 160 ? 9.504 7.831 10.889 1.00 67.00 160 ALA A CA 1
ATOM 1192 C C . ALA A 1 160 ? 10.682 7.624 9.926 1.00 67.00 160 ALA A C 1
ATOM 1194 O O . ALA A 1 160 ? 10.960 6.497 9.517 1.00 67.00 160 ALA A O 1
ATOM 1195 N N . GLU A 1 161 ? 11.382 8.709 9.599 1.00 57.12 161 GLU A N 1
ATOM 1196 C CA . GLU A 1 161 ? 12.744 8.641 9.085 1.00 57.12 161 GLU A CA 1
ATOM 1197 C C . GLU A 1 161 ? 13.608 8.036 10.198 1.00 57.12 161 GLU A C 1
ATOM 1199 O O . GLU A 1 161 ? 13.971 8.731 11.147 1.00 57.12 161 GLU A O 1
ATOM 1204 N N . ASP A 1 162 ? 13.906 6.736 10.137 1.00 48.28 162 ASP A N 1
ATOM 1205 C CA . ASP A 1 162 ? 14.965 6.178 10.975 1.00 48.28 162 ASP A CA 1
ATOM 1206 C C . ASP A 1 162 ? 16.304 6.686 10.417 1.00 48.28 162 ASP A C 1
ATOM 1208 O O . ASP A 1 162 ? 16.698 6.273 9.319 1.00 48.28 162 ASP A O 1
ATOM 1212 N N . PRO A 1 163 ? 17.055 7.533 11.152 1.00 42.50 163 PRO A N 1
ATOM 1213 C CA . PRO A 1 163 ? 18.300 8.110 10.648 1.00 42.50 163 PRO A CA 1
ATOM 1214 C C . PRO A 1 163 ? 19.396 7.065 10.388 1.00 42.50 163 PRO A C 1
ATOM 1216 O O . PRO A 1 163 ? 20.455 7.406 9.867 1.00 42.50 163 PRO A O 1
ATOM 1219 N N . ARG A 1 164 ? 19.175 5.802 10.785 1.00 46.69 164 ARG A N 1
ATOM 1220 C CA . ARG A 1 164 ? 20.098 4.674 10.601 1.00 46.69 164 ARG A CA 1
ATOM 1221 C C . ARG A 1 164 ? 19.760 3.793 9.398 1.00 46.69 164 ARG A C 1
ATOM 1223 O O . ARG A 1 164 ? 20.630 3.039 8.974 1.00 46.69 164 ARG A O 1
ATOM 1230 N N . SER A 1 165 ? 18.532 3.853 8.876 1.00 47.75 165 SER A N 1
ATOM 1231 C CA . SER A 1 165 ? 18.076 3.007 7.759 1.00 47.75 165 SER A CA 1
ATOM 1232 C C . SER A 1 165 ? 17.464 3.775 6.578 1.00 47.75 165 SER A C 1
ATOM 1234 O O . SER A 1 165 ? 17.275 3.192 5.511 1.00 47.75 165 SER A O 1
ATOM 1236 N N . GLY A 1 166 ? 17.260 5.091 6.705 1.00 54.62 166 GLY A N 1
ATOM 1237 C CA . GLY A 1 166 ? 16.825 5.962 5.612 1.00 54.62 166 GLY A CA 1
ATOM 1238 C C . GLY A 1 166 ? 15.346 5.796 5.248 1.00 54.62 166 GLY A C 1
ATOM 1239 O O . GLY A 1 166 ? 14.527 5.363 6.057 1.00 54.62 166 GLY A O 1
ATOM 1240 N N . TYR A 1 167 ? 14.988 6.169 4.016 1.00 67.50 167 TYR A N 1
ATOM 1241 C CA . TYR A 1 167 ? 13.611 6.113 3.513 1.00 67.50 167 TYR A CA 1
ATOM 1242 C C . TYR A 1 167 ? 13.138 4.667 3.281 1.00 67.50 167 TYR A C 1
ATOM 1244 O O . TYR A 1 167 ? 13.190 4.152 2.163 1.00 67.50 167 TYR A O 1
ATOM 1252 N N . TYR A 1 168 ? 12.632 4.006 4.324 1.00 79.81 168 TYR A N 1
ATOM 1253 C CA . TYR A 1 168 ? 11.974 2.709 4.176 1.00 79.81 168 TYR A CA 1
ATOM 1254 C C . TYR A 1 168 ? 10.510 2.866 3.734 1.00 79.81 168 TYR A C 1
ATOM 1256 O O . TYR A 1 168 ? 9.641 3.244 4.522 1.00 79.81 168 TYR A O 1
ATOM 1264 N N . THR A 1 169 ? 10.226 2.520 2.474 1.00 87.69 169 THR A N 1
ATOM 1265 C CA . THR A 1 169 ? 8.853 2.350 1.969 1.00 87.69 169 THR A CA 1
ATOM 1266 C C . THR A 1 169 ? 8.395 0.904 2.216 1.00 87.69 169 THR A C 1
ATOM 1268 O O . THR A 1 169 ? 9.021 -0.015 1.683 1.00 87.69 169 THR A O 1
ATOM 1271 N N . PRO A 1 170 ? 7.315 0.659 2.984 1.00 89.88 170 PRO A N 1
ATOM 1272 C CA . PRO A 1 170 ? 6.756 -0.682 3.164 1.00 89.88 170 PRO A CA 1
ATOM 1273 C C . PRO A 1 170 ? 6.319 -1.302 1.831 1.00 89.88 170 PRO A C 1
ATOM 1275 O O . PRO A 1 170 ? 5.848 -0.590 0.946 1.00 89.88 170 PRO A O 1
ATOM 1278 N N . ALA A 1 171 ? 6.406 -2.628 1.694 1.00 92.62 171 ALA A N 1
ATOM 1279 C CA . ALA A 1 171 ? 5.949 -3.311 0.482 1.00 92.62 171 ALA A CA 1
ATOM 1280 C C . ALA A 1 171 ? 4.423 -3.124 0.274 1.00 92.62 171 ALA A C 1
ATOM 1282 O O . ALA A 1 171 ? 3.656 -3.502 1.169 1.00 92.62 171 ALA A O 1
ATOM 1283 N N . PRO A 1 172 ? 3.978 -2.552 -0.861 1.00 94.56 172 PRO A N 1
ATOM 1284 C CA . PRO A 1 172 ? 2.560 -2.362 -1.177 1.00 94.56 172 PRO A CA 1
ATOM 1285 C C . PRO A 1 172 ? 1.820 -3.675 -1.452 1.00 94.56 172 PRO A C 1
ATOM 1287 O O . PRO A 1 172 ? 2.422 -4.705 -1.755 1.00 94.56 172 PRO A O 1
ATOM 1290 N N . PHE A 1 173 ? 0.488 -3.611 -1.425 1.00 96.62 173 PHE A N 1
ATOM 1291 C CA . PHE A 1 173 ? -0.356 -4.531 -2.184 1.00 96.62 173 PHE A CA 1
ATOM 1292 C C . PHE A 1 173 ? -0.575 -3.937 -3.585 1.00 96.62 173 PHE A C 1
ATOM 1294 O O . PHE A 1 173 ? -1.235 -2.909 -3.716 1.00 96.62 173 PHE A O 1
ATOM 1301 N N . ASN A 1 174 ? -0.001 -4.546 -4.622 1.00 92.75 174 ASN A N 1
ATOM 1302 C CA . ASN A 1 174 ? 0.015 -4.014 -5.985 1.00 92.75 174 ASN A CA 1
ATOM 1303 C C . ASN A 1 174 ? -1.242 -4.442 -6.753 1.00 92.75 174 ASN A C 1
ATOM 1305 O O . ASN A 1 174 ? -1.272 -5.465 -7.448 1.00 92.75 174 ASN A O 1
ATOM 1309 N N . LEU A 1 175 ? -2.302 -3.646 -6.621 1.00 91.31 175 LEU A N 1
ATOM 1310 C CA . LEU A 1 175 ? -3.611 -3.936 -7.197 1.00 91.31 175 LEU A CA 1
ATOM 1311 C C . LEU A 1 175 ? -3.553 -3.942 -8.726 1.00 91.31 175 LEU A C 1
ATOM 1313 O O . LEU A 1 175 ? -3.079 -2.988 -9.350 1.00 91.31 175 LEU A O 1
ATOM 1317 N N . TRP A 1 176 ? -4.071 -5.017 -9.324 1.00 89.25 176 TRP A N 1
ATOM 1318 C CA . TRP A 1 176 ? -4.105 -5.272 -10.772 1.00 89.25 176 TRP A CA 1
ATOM 1319 C C . TRP A 1 176 ? -2.741 -5.374 -11.471 1.00 89.25 176 TRP A C 1
ATOM 1321 O O . TRP A 1 176 ? -2.697 -5.514 -12.699 1.00 89.25 176 TRP A O 1
ATOM 1331 N N . MET A 1 177 ? -1.638 -5.336 -10.718 1.00 88.00 177 MET A N 1
ATOM 1332 C CA . MET A 1 177 ? -0.302 -5.596 -11.242 1.00 88.00 177 MET A CA 1
ATOM 1333 C C . MET A 1 177 ? -0.140 -7.097 -11.496 1.00 88.00 177 MET A C 1
ATOM 1335 O O . MET A 1 177 ? -0.478 -7.926 -10.654 1.00 88.00 177 MET A O 1
ATOM 1339 N N . ASN A 1 178 ? 0.356 -7.441 -12.682 1.00 89.25 178 ASN A N 1
ATOM 1340 C CA . ASN A 1 178 ? 0.498 -8.817 -13.139 1.00 89.25 178 ASN A CA 1
ATOM 1341 C C . ASN A 1 178 ? 1.984 -9.197 -13.145 1.00 89.25 178 ASN A C 1
ATOM 1343 O O . ASN A 1 178 ? 2.650 -9.097 -14.173 1.00 89.25 178 ASN A O 1
ATOM 1347 N N . VAL A 1 179 ? 2.508 -9.561 -11.974 1.00 87.00 179 VAL A N 1
ATOM 1348 C CA . VAL A 1 179 ? 3.869 -10.091 -11.824 1.00 87.00 179 VAL A CA 1
ATOM 1349 C C . VAL A 1 179 ? 3.787 -11.611 -11.773 1.00 87.00 179 VAL A C 1
ATOM 1351 O O . VAL A 1 179 ? 3.070 -12.161 -10.938 1.00 87.00 179 VAL A O 1
ATOM 1354 N N . ALA A 1 180 ? 4.520 -12.283 -12.656 1.00 85.56 180 ALA A N 1
ATOM 1355 C CA . ALA A 1 180 ? 4.628 -13.738 -12.675 1.00 85.56 180 ALA A CA 1
ATOM 1356 C C . ALA A 1 180 ? 6.104 -14.151 -12.550 1.00 85.56 180 ALA A C 1
ATOM 1358 O O . ALA A 1 180 ? 6.927 -13.584 -13.271 1.00 85.56 180 ALA A O 1
ATOM 1359 N N . PRO A 1 181 ? 6.463 -15.107 -11.672 1.00 88.31 181 PRO A N 1
ATOM 1360 C CA . PRO A 1 181 ? 7.789 -15.713 -11.707 1.00 88.31 181 PRO A CA 1
ATOM 1361 C C . PRO A 1 181 ? 7.965 -16.499 -13.011 1.00 88.31 181 PRO A C 1
ATOM 1363 O O . PRO A 1 181 ? 7.001 -17.068 -13.532 1.00 88.31 181 PRO A O 1
ATOM 1366 N N . GLU A 1 182 ? 9.192 -16.552 -13.521 1.00 88.50 182 GLU A N 1
ATOM 1367 C CA . GLU A 1 182 ? 9.516 -17.438 -14.638 1.00 88.50 182 GLU A CA 1
ATOM 1368 C C . GLU A 1 182 ? 9.410 -18.914 -14.199 1.00 88.50 182 GLU A C 1
ATOM 1370 O O . GLU A 1 182 ? 9.710 -19.226 -13.041 1.00 88.50 182 GLU A O 1
ATOM 1375 N N . PRO A 1 183 ? 9.001 -19.852 -15.080 1.00 90.44 183 PRO A N 1
ATOM 1376 C CA . PRO A 1 183 ? 8.813 -21.261 -14.710 1.00 90.44 183 PRO A CA 1
ATOM 1377 C C . PRO A 1 183 ? 10.074 -21.986 -14.219 1.00 90.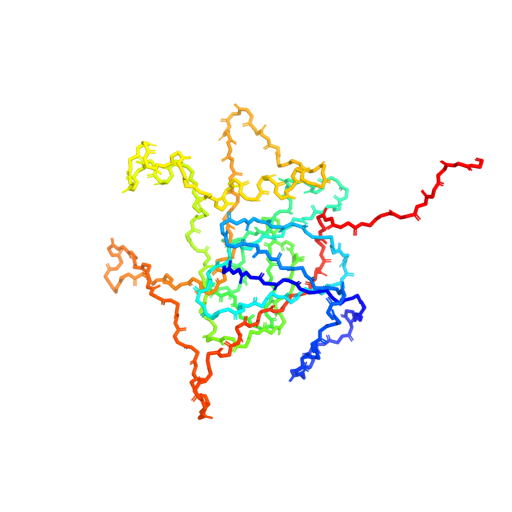44 183 PRO A C 1
ATOM 1379 O O . PRO A 1 183 ? 9.962 -23.064 -13.640 1.00 90.44 183 PRO A O 1
ATOM 1382 N N . ASP A 1 184 ? 11.257 -21.430 -14.487 1.00 93.06 184 ASP A N 1
ATOM 1383 C CA . ASP A 1 184 ? 12.564 -21.932 -14.051 1.00 93.06 184 ASP A CA 1
ATOM 1384 C C . ASP A 1 184 ? 13.129 -21.187 -12.824 1.00 93.06 184 ASP A C 1
ATOM 1386 O O . ASP A 1 184 ? 14.277 -21.411 -12.445 1.00 93.06 184 ASP A O 1
ATOM 1390 N N . GLU A 1 185 ? 12.332 -20.300 -12.218 1.00 86.75 185 GLU A N 1
ATOM 1391 C CA . GLU A 1 185 ? 12.686 -19.438 -11.080 1.00 86.75 185 GLU A CA 1
ATOM 1392 C C . GLU A 1 185 ? 13.868 -18.474 -11.338 1.00 86.75 185 GLU A C 1
ATOM 1394 O O . GLU A 1 185 ? 14.360 -17.832 -10.408 1.00 86.75 185 GLU A O 1
ATOM 1399 N N . SER A 1 186 ? 14.303 -18.300 -12.595 1.00 92.12 186 SER A N 1
ATOM 1400 C CA . SER A 1 186 ? 15.433 -17.423 -12.955 1.00 92.12 186 SER A CA 1
ATOM 1401 C C . SER A 1 186 ? 15.152 -15.926 -12.765 1.00 92.12 186 SER A C 1
ATOM 1403 O O . SER A 1 186 ? 16.083 -15.121 -12.668 1.00 92.12 186 SER A O 1
ATOM 1405 N N . GLY A 1 187 ? 13.877 -15.541 -12.693 1.00 87.44 187 GLY A N 1
ATOM 1406 C CA . GLY A 1 187 ? 13.433 -14.160 -12.547 1.00 87.44 187 GLY A CA 1
ATOM 1407 C C . GLY A 1 187 ? 11.912 -14.035 -12.487 1.00 87.44 187 GLY A C 1
ATOM 1408 O O . GLY A 1 187 ? 11.203 -14.969 -12.107 1.00 87.44 187 GLY A O 1
ATOM 1409 N N . TYR A 1 188 ? 11.406 -12.861 -12.859 1.00 87.62 188 TYR A N 1
ATOM 1410 C CA . TYR A 1 188 ? 9.976 -12.584 -12.979 1.00 87.62 188 TYR A CA 1
ATOM 1411 C C . TYR A 1 188 ? 9.698 -11.612 -14.129 1.00 87.62 188 TYR A C 1
ATOM 1413 O O . TYR A 1 188 ? 10.517 -10.744 -14.439 1.00 87.62 188 TYR A O 1
ATOM 1421 N N . ALA A 1 189 ? 8.505 -11.714 -14.710 1.00 83.19 189 ALA A N 1
ATOM 1422 C CA . ALA A 1 189 ? 8.012 -10.821 -15.747 1.00 83.19 189 ALA A CA 1
ATOM 1423 C C . ALA A 1 189 ? 6.920 -9.887 -15.207 1.00 83.19 189 ALA A C 1
ATOM 1425 O O . ALA A 1 189 ? 5.943 -10.325 -14.594 1.00 83.19 189 ALA A O 1
ATOM 1426 N N . CYS A 1 190 ? 7.049 -8.590 -15.501 1.00 82.19 190 CYS A N 1
ATOM 1427 C CA . CYS A 1 190 ? 5.964 -7.618 -15.366 1.00 82.19 190 CYS A CA 1
ATOM 1428 C C . CYS A 1 190 ? 5.092 -7.671 -16.626 1.00 82.19 190 CYS A C 1
ATOM 1430 O O . CYS A 1 190 ? 5.389 -7.038 -17.640 1.00 82.19 190 CYS A O 1
ATOM 1432 N N . LEU A 1 191 ? 4.024 -8.461 -16.571 1.00 81.88 191 LEU A N 1
ATOM 1433 C CA . LEU A 1 191 ? 3.105 -8.678 -17.681 1.00 81.88 191 LEU A CA 1
ATOM 1434 C C . LEU A 1 191 ? 2.062 -7.546 -17.781 1.00 81.88 191 LEU A C 1
ATOM 1436 O O . LEU A 1 191 ? 1.774 -6.862 -16.793 1.00 81.88 191 LEU A O 1
ATOM 1440 N N . PRO A 1 192 ? 1.412 -7.363 -18.948 1.00 76.56 192 PRO A N 1
ATOM 1441 C CA . PRO A 1 192 ? 0.248 -6.489 -19.057 1.00 76.56 192 PRO A CA 1
ATOM 1442 C C . PRO A 1 192 ? -0.856 -6.884 -18.054 1.00 76.56 192 PRO A C 1
ATOM 1444 O O . PRO A 1 192 ? -1.033 -8.081 -17.793 1.00 76.56 192 PRO A O 1
ATOM 1447 N N . PRO A 1 193 ? -1.650 -5.927 -17.526 1.00 72.62 193 PRO A N 1
ATOM 1448 C CA . PRO A 1 193 ? -2.752 -6.226 -16.613 1.00 72.62 193 PRO A CA 1
ATOM 1449 C C . PRO A 1 193 ? -3.701 -7.269 -17.211 1.00 72.62 193 PRO A C 1
ATOM 1451 O O . PRO A 1 193 ? -4.297 -7.032 -18.267 1.00 72.62 193 PRO A O 1
ATOM 1454 N N . ALA A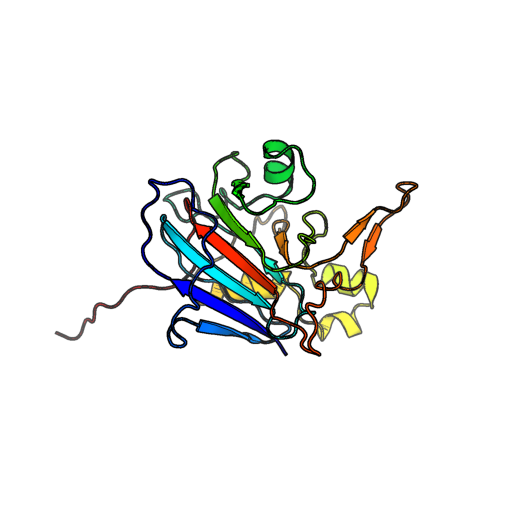 1 194 ? -3.847 -8.415 -16.536 1.00 67.19 194 ALA A N 1
ATOM 1455 C CA . ALA A 1 194 ? -4.575 -9.579 -17.048 1.00 67.19 194 ALA A CA 1
ATOM 1456 C C . ALA A 1 194 ? -5.970 -9.188 -17.576 1.00 67.19 194 ALA A C 1
ATOM 1458 O O . ALA A 1 194 ? -6.637 -8.371 -16.936 1.00 67.19 194 ALA A O 1
ATOM 1459 N N . PRO A 1 195 ? -6.442 -9.701 -18.724 1.00 61.34 195 PRO A N 1
ATOM 1460 C CA . PRO A 1 195 ? -7.716 -9.270 -19.294 1.00 61.34 195 PRO A CA 1
ATOM 1461 C C . PRO A 1 195 ? -8.883 -9.540 -18.333 1.00 61.34 195 PRO A C 1
ATOM 1463 O O . PRO A 1 195 ? -8.984 -10.613 -17.742 1.00 61.34 195 PRO A O 1
ATOM 1466 N N . VAL A 1 196 ? -9.791 -8.569 -18.192 1.00 57.59 196 VAL A N 1
ATOM 1467 C CA . VAL A 1 196 ? -11.108 -8.834 -17.594 1.00 57.59 196 VAL A CA 1
ATOM 1468 C C . VAL A 1 196 ? -11.893 -9.660 -18.610 1.00 57.59 196 VAL A C 1
ATOM 1470 O O . VAL A 1 196 ? -11.941 -9.285 -19.783 1.00 57.59 196 VAL A O 1
ATOM 1473 N N . GLY A 1 197 ? -12.497 -10.770 -18.184 1.00 51.81 197 GLY A N 1
ATOM 1474 C CA . GLY A 1 197 ? -13.316 -11.596 -19.070 1.00 51.81 197 GLY A CA 1
ATOM 1475 C C . GLY A 1 197 ? -14.445 -10.772 -19.693 1.00 51.81 197 GLY A C 1
ATOM 1476 O O . GLY A 1 197 ? -15.262 -10.189 -18.978 1.00 51.81 197 GLY A O 1
ATOM 1477 N N . SER A 1 198 ? -14.503 -10.715 -21.023 1.00 40.19 198 SER A N 1
ATOM 1478 C CA . SER A 1 198 ? -15.581 -10.021 -21.722 1.00 40.19 198 SER A CA 1
ATOM 1479 C C . SER A 1 198 ? -16.881 -10.811 -21.586 1.00 40.19 198 SER A C 1
ATOM 1481 O O . SER A 1 198 ? -17.082 -11.806 -22.283 1.00 40.19 198 SER A O 1
ATOM 1483 N N . ARG A 1 199 ? -17.807 -10.331 -20.750 1.00 39.25 199 ARG A N 1
ATOM 1484 C CA . ARG A 1 199 ? -19.228 -10.506 -21.076 1.00 39.25 199 ARG A CA 1
ATOM 1485 C C . ARG A 1 199 ? -19.491 -9.772 -22.386 1.00 39.25 199 ARG A C 1
ATOM 1487 O O . ARG A 1 199 ? -18.992 -8.662 -22.557 1.00 39.25 199 ARG A O 1
ATOM 1494 N N . GLU A 1 200 ? -20.237 -10.405 -23.286 1.00 34.00 200 GLU A N 1
ATOM 1495 C CA . GLU A 1 200 ? -20.511 -9.892 -24.631 1.00 34.00 200 GLU A CA 1
ATOM 1496 C C . GLU A 1 200 ? -20.970 -8.427 -24.589 1.00 34.00 200 GLU A C 1
ATOM 1498 O O . GLU A 1 200 ? -21.935 -8.073 -23.910 1.00 34.00 200 GLU A O 1
ATOM 1503 N N . GLY A 1 201 ? -20.222 -7.565 -25.278 1.00 36.78 201 GLY A N 1
ATOM 1504 C CA . GLY A 1 201 ? -20.335 -6.112 -25.169 1.00 36.78 201 GLY A CA 1
ATOM 1505 C C . GLY A 1 201 ? -18.951 -5.467 -25.111 1.00 36.78 201 GLY A C 1
ATOM 1506 O O . GLY A 1 201 ? -18.112 -5.837 -24.295 1.00 36.78 201 GLY A O 1
ATOM 1507 N N . ASN A 1 202 ? -18.700 -4.499 -25.992 1.00 34.69 202 ASN A N 1
ATOM 1508 C CA . ASN A 1 202 ? -17.369 -3.948 -26.284 1.00 34.69 202 ASN A CA 1
ATOM 1509 C C . ASN A 1 202 ? -16.846 -2.951 -25.217 1.00 34.69 202 ASN A C 1
ATOM 1511 O O . ASN A 1 202 ? -16.304 -1.898 -25.544 1.00 34.69 202 ASN A O 1
ATOM 1515 N N . GLY A 1 203 ? -17.073 -3.241 -23.932 1.00 37.03 203 GLY A N 1
ATOM 1516 C CA . GLY A 1 203 ? -16.716 -2.384 -22.804 1.00 37.03 203 GLY A CA 1
ATOM 1517 C C . GLY A 1 203 ? -15.611 -2.988 -21.942 1.00 37.03 203 GLY A C 1
ATOM 1518 O O . GLY A 1 203 ? -15.771 -4.072 -21.384 1.00 37.03 203 GLY A O 1
ATOM 1519 N N . ARG A 1 204 ? -14.508 -2.251 -21.751 1.00 47.50 204 ARG A N 1
ATOM 1520 C CA . ARG A 1 204 ? -13.607 -2.498 -20.616 1.00 47.50 204 ARG A CA 1
ATOM 1521 C C . ARG A 1 204 ? -14.309 -2.017 -19.349 1.00 47.50 204 ARG A C 1
ATOM 1523 O O . ARG A 1 204 ? -14.349 -0.819 -19.084 1.00 47.50 204 ARG A O 1
ATOM 1530 N N . TYR A 1 205 ? -14.899 -2.946 -18.606 1.00 47.53 205 TYR A N 1
ATOM 1531 C CA . TYR A 1 205 ? -15.536 -2.643 -17.327 1.00 47.53 205 TYR A CA 1
ATOM 1532 C C . TYR A 1 205 ? -14.494 -2.223 -16.277 1.00 47.53 205 TYR A C 1
ATOM 1534 O O . TYR A 1 205 ? -13.352 -2.698 -16.331 1.00 47.53 205 TYR A O 1
ATOM 1542 N N . PRO A 1 206 ? -14.862 -1.349 -15.321 1.00 57.31 206 PRO A N 1
ATOM 1543 C CA . PRO A 1 206 ? -13.980 -1.013 -14.216 1.00 57.31 206 PRO A CA 1
ATOM 1544 C C . PRO A 1 206 ? -13.690 -2.263 -13.379 1.00 57.31 206 PRO A C 1
ATOM 1546 O O . PRO A 1 206 ? -14.575 -3.085 -13.124 1.00 57.31 206 PRO A O 1
ATOM 1549 N N . ARG A 1 207 ? -12.428 -2.403 -12.971 1.00 68.69 207 ARG A N 1
ATOM 1550 C CA . ARG A 1 207 ? -12.021 -3.390 -11.967 1.00 68.69 207 ARG A CA 1
ATOM 1551 C C . ARG A 1 207 ? -12.173 -2.728 -10.614 1.00 68.69 207 ARG A C 1
ATOM 1553 O O . ARG A 1 207 ? -11.561 -1.687 -10.384 1.00 68.69 207 ARG A O 1
ATOM 1560 N N . ASP A 1 208 ? -12.961 -3.334 -9.749 1.00 74.19 208 ASP A N 1
ATOM 1561 C CA . ASP A 1 208 ? -13.314 -2.773 -8.460 1.00 74.19 208 ASP A CA 1
ATOM 1562 C C . ASP A 1 208 ? -12.847 -3.728 -7.376 1.00 74.19 208 ASP A C 1
ATOM 1564 O O . ASP A 1 208 ? -13.293 -4.875 -7.338 1.00 74.19 208 ASP A O 1
ATOM 1568 N N . VAL A 1 209 ? -11.987 -3.242 -6.487 1.00 70.00 209 VAL A N 1
ATOM 1569 C CA . VAL A 1 209 ? -11.662 -3.936 -5.240 1.00 70.00 209 VAL A CA 1
ATOM 1570 C C . VAL A 1 209 ? -12.273 -3.183 -4.071 1.00 70.00 209 VAL A C 1
ATOM 1572 O O . VAL A 1 209 ? -12.281 -1.950 -4.047 1.00 70.00 209 VAL A O 1
ATOM 1575 N N . HIS A 1 210 ? -12.809 -3.919 -3.106 1.00 79.06 210 HIS A N 1
ATOM 1576 C CA . HIS A 1 210 ? -13.479 -3.351 -1.940 1.00 79.06 210 HIS A CA 1
ATOM 1577 C C . HIS A 1 210 ? -12.841 -3.878 -0.667 1.00 79.06 210 HIS A C 1
ATOM 1579 O O . HIS A 1 210 ? -12.630 -5.082 -0.528 1.00 79.06 210 HIS A O 1
ATOM 1585 N N . PHE A 1 211 ? -12.581 -2.984 0.281 1.00 79.69 211 PHE A N 1
ATOM 1586 C CA . PHE A 1 211 ? -11.995 -3.320 1.571 1.00 79.69 211 PHE A CA 1
ATOM 1587 C C . PHE A 1 211 ? -12.803 -2.721 2.723 1.00 79.69 211 PHE A C 1
ATOM 1589 O O . PHE A 1 211 ? -13.406 -1.655 2.589 1.00 79.69 211 PHE A O 1
ATOM 1596 N N . GLN A 1 212 ? -12.754 -3.369 3.886 1.00 70.19 212 GLN A N 1
ATOM 1597 C CA . GLN A 1 212 ? -13.230 -2.812 5.154 1.00 70.19 212 GLN A CA 1
ATOM 1598 C C . GLN A 1 212 ? -12.073 -2.685 6.141 1.00 70.19 212 GLN A C 1
ATOM 1600 O O . GLN A 1 212 ? -11.268 -3.604 6.286 1.00 70.19 212 GLN A O 1
ATOM 1605 N N . ALA A 1 213 ? -11.992 -1.552 6.836 1.00 63.00 213 ALA A N 1
ATOM 1606 C CA . ALA A 1 213 ? -10.977 -1.324 7.854 1.00 63.00 213 ALA A CA 1
ATOM 1607 C C . ALA A 1 213 ? -11.305 -2.081 9.148 1.00 63.00 213 ALA A C 1
ATOM 1609 O O . ALA A 1 213 ? -12.398 -1.955 9.705 1.00 63.00 213 ALA A O 1
ATOM 1610 N N . VAL A 1 214 ? -10.329 -2.830 9.666 1.00 48.34 214 VAL A N 1
ATOM 1611 C CA . VAL A 1 214 ? -10.394 -3.471 10.991 1.00 48.34 214 VAL A CA 1
ATOM 1612 C C . VAL A 1 214 ? -9.783 -2.558 12.053 1.00 48.34 214 VAL A C 1
ATOM 1614 O O . VAL A 1 214 ? -10.340 -2.444 13.144 1.00 48.34 214 VAL A O 1
ATOM 1617 N N . ALA A 1 215 ? -8.672 -1.901 11.710 1.00 53.94 215 ALA A N 1
ATOM 1618 C CA . ALA A 1 215 ? -7.986 -0.877 12.500 1.00 53.94 215 ALA A CA 1
ATOM 1619 C C . ALA A 1 215 ? -7.044 -0.071 11.578 1.00 53.94 215 ALA A C 1
ATOM 1621 O O . ALA A 1 215 ? -5.841 -0.305 11.540 1.00 53.94 215 ALA A O 1
ATOM 1622 N N . ALA A 1 216 ? -7.593 0.838 10.765 1.00 41.78 216 ALA A N 1
ATOM 1623 C CA . ALA A 1 216 ? -6.814 1.640 9.814 1.00 41.78 216 ALA A CA 1
ATOM 1624 C C . ALA A 1 216 ? -7.372 3.062 9.692 1.00 41.78 216 ALA A C 1
ATOM 1626 O O . ALA A 1 216 ? -8.586 3.242 9.764 1.00 41.78 216 ALA A O 1
ATOM 1627 N N . CYS A 1 217 ? -6.502 4.061 9.508 1.00 34.59 217 CYS A N 1
ATOM 1628 C CA . CYS A 1 217 ? -6.868 5.483 9.499 1.00 34.59 217 CYS A CA 1
ATOM 1629 C C . CYS A 1 217 ? -5.782 6.342 8.808 1.00 34.59 217 CYS A C 1
ATOM 1631 O O . CYS A 1 217 ? -4.607 6.193 9.115 1.00 34.59 217 CYS A O 1
ATOM 1633 N N . VAL A 1 218 ? -6.138 7.271 7.901 1.00 49.00 218 VAL A N 1
ATOM 1634 C CA . VAL A 1 218 ? -5.190 8.286 7.381 1.00 49.00 218 VAL A CA 1
ATOM 1635 C C . VAL A 1 218 ? -5.704 9.756 7.325 1.00 49.00 218 VAL A C 1
ATOM 1637 O O . VAL A 1 218 ? -5.129 10.603 8.002 1.00 49.00 218 VAL A O 1
ATOM 1640 N N . GLY A 1 219 ? -6.791 10.143 6.626 1.00 37.97 219 GLY A N 1
ATOM 1641 C CA . GLY A 1 219 ? -7.404 11.513 6.667 1.00 37.97 219 GLY A CA 1
ATOM 1642 C C . GLY A 1 219 ? -8.608 11.787 5.724 1.00 37.97 219 GLY A C 1
ATOM 1643 O O . GLY A 1 219 ? -8.518 11.377 4.581 1.00 37.97 219 GLY A O 1
ATOM 1644 N N . PRO A 1 220 ? -9.751 12.412 6.130 1.00 33.56 220 PRO A N 1
ATOM 1645 C CA . PRO A 1 220 ? -9.975 13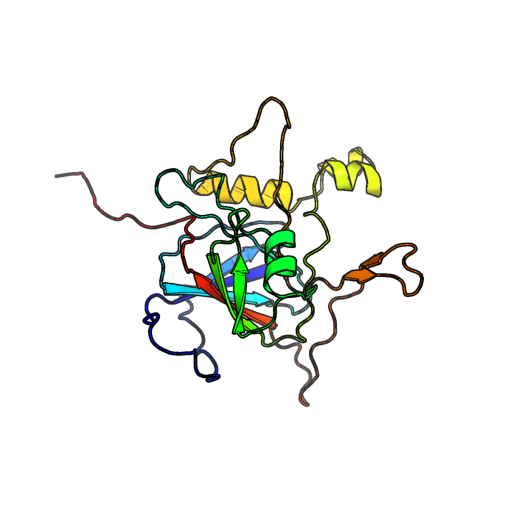.268 7.311 1.00 33.56 220 PRO A CA 1
ATOM 1646 C C . PRO A 1 220 ? -11.190 12.906 8.218 1.00 33.56 220 PRO A C 1
ATOM 1648 O O . PRO A 1 220 ? -12.073 12.154 7.825 1.00 33.56 220 PRO A O 1
ATOM 1651 N N . ARG A 1 221 ? -11.298 13.549 9.399 1.00 31.47 221 ARG A N 1
ATOM 1652 C CA . ARG A 1 221 ? -12.470 14.385 9.783 1.00 31.47 221 ARG A CA 1
ATOM 1653 C C . ARG A 1 221 ? -12.227 15.152 11.094 1.00 31.47 221 ARG A C 1
ATOM 1655 O O . ARG A 1 221 ? -11.994 14.534 12.126 1.00 31.47 221 ARG A O 1
ATOM 1662 N N . ALA A 1 222 ? -12.461 16.463 11.077 1.00 29.75 222 ALA A N 1
ATOM 1663 C CA . ALA A 1 222 ? -12.993 17.213 12.218 1.00 29.75 222 ALA A CA 1
ATOM 1664 C C . ALA A 1 222 ? -13.740 18.461 11.706 1.00 29.75 222 ALA A C 1
ATOM 1666 O O . ALA A 1 222 ? -13.180 19.191 10.892 1.00 29.75 222 ALA A O 1
ATOM 1667 N N . PRO A 1 223 ? -14.978 18.723 12.162 1.00 45.38 223 PRO A N 1
ATOM 1668 C CA . PRO A 1 223 ? -15.588 20.040 12.042 1.00 45.38 223 PRO A CA 1
ATOM 1669 C C . PRO A 1 223 ? -16.106 20.515 13.408 1.00 45.38 223 PRO A C 1
ATOM 1671 O O . PRO A 1 223 ? -17.169 20.087 13.852 1.00 45.38 223 PRO A O 1
ATOM 1674 N N . VAL A 1 224 ? -15.379 21.424 14.060 1.00 31.11 224 VAL A N 1
ATOM 1675 C CA . VAL A 1 224 ? -15.922 22.287 15.123 1.00 31.11 224 VAL A CA 1
ATOM 1676 C C . VAL A 1 224 ? -15.275 23.670 14.968 1.00 31.11 224 VAL A C 1
ATOM 1678 O O . VAL A 1 224 ? -14.046 23.740 14.925 1.00 31.11 224 VAL A O 1
ATOM 1681 N N . PRO A 1 225 ? -16.049 24.764 14.850 1.00 43.03 225 PRO A N 1
ATOM 1682 C CA . PRO A 1 225 ? -15.495 26.112 14.743 1.00 43.03 225 PRO A CA 1
ATOM 1683 C C . PRO A 1 225 ? -14.980 26.608 16.100 1.00 43.03 225 PRO A C 1
ATOM 1685 O O . PRO A 1 225 ? -15.472 26.177 17.143 1.00 43.03 225 PRO A O 1
ATOM 1688 N N . ARG A 1 226 ? -14.075 27.596 16.098 1.00 27.80 226 ARG A N 1
ATOM 1689 C CA . ARG A 1 226 ? -13.958 28.557 17.209 1.00 27.80 226 ARG A CA 1
ATOM 1690 C C . ARG A 1 226 ? -13.843 29.978 16.667 1.00 27.80 226 ARG A C 1
ATOM 1692 O O . ARG A 1 226 ? -12.965 30.287 15.871 1.00 27.80 226 ARG A O 1
ATOM 1699 N N . GLY A 1 227 ? -14.808 30.782 17.088 1.00 35.53 227 GLY A N 1
ATOM 1700 C CA . GLY A 1 227 ? -15.165 32.113 16.596 1.00 35.53 227 GLY A CA 1
ATOM 1701 C C . GLY A 1 227 ? -16.451 32.573 17.293 1.00 35.53 227 GLY A C 1
ATOM 1702 O O . GLY A 1 227 ? -17.341 33.130 16.659 1.00 35.53 227 GLY A O 1
ATOM 1703 N N . ALA A 1 228 ? -16.546 32.211 18.574 1.00 34.12 228 ALA A N 1
ATOM 1704 C CA . ALA A 1 228 ? -17.545 32.532 19.584 1.00 34.12 228 ALA A CA 1
ATOM 1705 C C . ALA A 1 228 ? -16.788 32.560 20.922 1.00 34.12 228 ALA A C 1
ATOM 1707 O O . ALA A 1 228 ? -15.853 31.727 21.044 1.00 34.12 228 ALA A O 1
#

Mean predicted aligned error: 10.12 Å

Organism: NCBI:txid381761

InterPro domains:
  IPR018959 Domain of unknown function DUF1989 [PF09347] (32-186)

Sequence (228 aa):
MGASMAFCSTLPLAARPHAGRWAAPPAADTVTIPGGKGKAVRMKKGDTIKITNTHGTQVVDFWAFSTEEGEWGREIMSMHHTRNALQRMTPQAGDMLYTASMKPIMAFLEDSGPGVHDTTAAACSYGLYVLQIGEEAAQEHDSCTNNLYNALAELGLALAEDPRSGYYTPAPFNLWMNVAPEPDESGYACLPPAPVGSREGNGRYPRDVHFQAVAACVGPRAPVPRGA

Radius of gyration: 18.17 Å; Cα contacts (8 Å, |Δi|>4): 452; chains: 1; bounding box: 44×54×46 Å

Secondary structure (DSSP, 8-state):
-EEEEEEE----SSSPPPS--PPPPPGGGEEEEETT--------TT-EEEEEETTS---EEE--B--STTTTTTSBB-HHHHHHHHTSSS--TTPEEEBTTS-EEEEEEEE-S-S--BSSSPPP-HHHHHHHH-HHHHHT---HHHHHHHHHHTTT-----BTTTB--PPPPEEET-EEEE-TTSS-EEEEPPPPPP--SSS--PPEEEEEEESS---S---------

Nearest PDB structures (foldseek):
  3oru-assembly1_A  TM=9.050E-01  e=4.311E-13  Ruegeria sp. TM1040

Solvent-accessible surface area (backbone atoms only — not comparable to full-atom values): 13320 Å² total; per-residue (Å²): 114,44,42,33,38,34,46,48,80,81,56,80,90,84,60,82,83,67,97,64,82,78,75,83,60,59,76,89,44,48,47,76,35,53,61,77,54,52,79,54,55,47,44,46,64,42,20,35,43,37,41,36,25,70,76,54,65,65,64,44,79,40,86,53,37,25,64,55,91,92,28,60,84,63,38,35,49,26,40,69,46,24,26,64,75,68,74,39,81,55,84,51,64,74,37,68,37,17,12,71,84,69,45,68,29,35,35,33,62,43,61,70,46,76,79,54,42,30,43,78,65,68,62,49,33,58,72,55,33,33,75,74,65,32,62,78,63,24,74,79,51,74,27,55,45,59,19,51,55,52,25,33,46,80,55,80,40,78,73,76,72,42,92,88,75,46,92,77,74,74,52,22,44,26,38,42,31,32,65,44,69,41,99,82,67,85,49,69,46,85,48,75,51,72,74,67,83,76,63,94,62,102,63,80,61,59,31,36,40,31,35,33,26,58,44,24,44,56,36,78,88,86,92,80,90,85,90,125